Protein AF-A0A8H9M827-F1 (afdb_monomer_lite)

Radius of gyration: 22.58 Å; chains: 1; bounding box: 51×60×57 Å

Secondary structure (DSSP, 8-state):
----HHHHHHHHHHHHHHHHHHHHHHHSHHHHHHHHTTTPPPPTTHHHHHHHHHHHHHHHHHHSS------HHHHHSS--SS-HHHHHHHHHHHHHHHHHHHHHHHHHHHHHHHT----HHHHHHHHHHHHHHHHHHTT-----HHHHHHHHHHHHHHHHHHHTT-GGGGSPPPPPP--TTTT-STTHHHHHHHHHHHHTGGGHHHHHHHHHHHHHHHHH-TTS-HHHHHHHHHHHHHHHHHHHHHHHHH-HHHHHHH---HHHHHHHHHHHHHHHHHHHHHHHHHTTPPP-HHHHHHHHHHHHHHHHHHTPPP---S---EEEETTEEEEHHHHHHHHTTHHHHHHHHHHHHHS-HHHHHHHHHHHHHHHHHH-

Foldseek 3Di:
DDDDPLNVVLVVLLVVVVVVVLCCLVPVLPVVLCVQVNPHQFDPCLLVLLLVLLLVVLLCVLPVDLPLDDQVVVQPPDDPDPCRVVVSVVVSVVVSCVSLVVSVSSSVSLCSNNVHPDDPVSVVVSVVSSVVSVVVSPPPPDDDPVRVVVSNVLSVQLVVCVVLVVVLSVADFFADDPDPQCCHDDCVLLSVLVRLVVSVVVLVVVLLSLLSVLLSSCSRGVVDPSLVSLLVSLLVSLLSSLSVVLVCLVDPPNVVSSVDDQLVNLVSNLVSSLVVSVVSVVSSVVSPRDDDPSSSLSNSLSSLLSSQLSNQDDQDPPQQPFDQDSNDTDRPSSVVNSCGSVVLSVVLNVLPVPVDDVPSRVVNNVSSSCSSRVD

Structure (mmCIF, N/CA/C/O backbone):
data_AF-A0A8H9M827-F1
#
_entry.id   AF-A0A8H9M827-F1
#
loop_
_atom_site.group_PDB
_atom_site.id
_atom_site.type_symbol
_atom_site.label_atom_id
_atom_site.label_alt_id
_atom_site.label_comp_id
_atom_site.label_asym_id
_atom_site.label_entity_id
_atom_site.label_seq_id
_atom_site.pdbx_PDB_ins_code
_atom_site.Cartn_x
_atom_site.Cartn_y
_atom_site.Cartn_z
_atom_site.occupancy
_atom_site.B_iso_or_equiv
_atom_site.auth_seq_id
_atom_site.auth_comp_id
_atom_site.auth_asym_id
_atom_site.auth_atom_id
_atom_site.pdbx_PDB_model_num
ATOM 1 N N . MET A 1 1 ? -29.260 -21.906 -7.881 1.00 42.94 1 MET A N 1
ATOM 2 C CA . MET A 1 1 ? -29.444 -20.607 -8.573 1.00 42.94 1 MET A CA 1
ATOM 3 C C . MET A 1 1 ? -28.963 -20.746 -10.012 1.00 42.94 1 MET A C 1
ATOM 5 O O . MET A 1 1 ? -27.778 -20.987 -10.207 1.00 42.94 1 MET A O 1
ATOM 9 N N . LYS A 1 2 ? -29.856 -20.652 -11.008 1.00 50.25 2 LYS A N 1
ATOM 10 C CA . LYS A 1 2 ? -29.470 -20.540 -12.427 1.00 50.25 2 LYS A CA 1
ATOM 11 C C . LYS A 1 2 ? -28.897 -19.133 -12.636 1.00 50.25 2 LYS A C 1
ATOM 13 O O . LYS A 1 2 ? -29.628 -18.169 -12.441 1.00 50.25 2 LYS A O 1
ATOM 18 N N . ARG A 1 3 ? -27.605 -19.011 -12.961 1.00 58.22 3 ARG A N 1
ATOM 19 C CA . ARG A 1 3 ? -27.041 -17.738 -13.446 1.00 58.22 3 ARG A CA 1
ATOM 20 C C . ARG A 1 3 ? -27.727 -17.392 -14.764 1.00 58.22 3 ARG A C 1
ATOM 22 O O . ARG A 1 3 ? -27.923 -18.290 -15.585 1.00 58.22 3 ARG A O 1
ATOM 29 N N . SER A 1 4 ? -28.118 -16.135 -14.942 1.00 75.00 4 SER A N 1
ATOM 30 C CA . SER A 1 4 ? -28.684 -15.693 -16.215 1.00 75.00 4 SER A CA 1
ATOM 31 C C . SER A 1 4 ? -27.609 -15.787 -17.307 1.00 75.00 4 SER A C 1
ATOM 33 O O . SER A 1 4 ? -26.411 -15.708 -17.022 1.00 75.00 4 SER A O 1
ATOM 35 N N . SER A 1 5 ? -28.008 -15.982 -18.564 1.00 74.25 5 SER A N 1
ATOM 36 C CA . SER A 1 5 ? -27.073 -15.994 -19.700 1.00 74.25 5 SER A CA 1
ATOM 37 C C . SER A 1 5 ? -26.264 -14.691 -19.798 1.00 74.25 5 SER A C 1
ATOM 39 O O . SER A 1 5 ? -25.087 -14.731 -20.156 1.00 74.25 5 SER A O 1
ATOM 41 N N . GLY A 1 6 ? -26.858 -13.561 -19.396 1.00 75.50 6 GLY A N 1
ATOM 42 C CA . GLY A 1 6 ? -26.195 -12.257 -19.313 1.00 75.50 6 GLY A CA 1
ATOM 43 C C . GLY A 1 6 ? -25.061 -12.208 -18.285 1.00 75.50 6 GLY A C 1
ATOM 44 O O . GLY A 1 6 ? -23.990 -11.685 -18.588 1.00 75.50 6 GLY A O 1
ATOM 45 N N . ASP A 1 7 ? -25.236 -12.833 -17.114 1.00 73.75 7 ASP A N 1
ATOM 46 C CA . ASP A 1 7 ? -24.172 -12.906 -16.100 1.00 73.75 7 ASP A CA 1
ATOM 47 C C . ASP A 1 7 ? -22.961 -13.678 -16.626 1.00 73.75 7 ASP A C 1
ATOM 49 O O . ASP A 1 7 ? -21.816 -13.301 -16.384 1.00 73.75 7 ASP A O 1
ATOM 53 N N . LEU A 1 8 ? -23.201 -14.773 -17.352 1.00 74.00 8 LEU A N 1
ATOM 54 C CA . LEU A 1 8 ? -22.126 -15.604 -17.885 1.00 74.00 8 LEU A CA 1
ATOM 55 C C . LEU A 1 8 ? -21.320 -14.847 -18.947 1.00 74.00 8 LEU A C 1
ATOM 57 O O . LEU A 1 8 ? -20.093 -14.878 -18.898 1.00 74.00 8 LEU A O 1
ATOM 61 N N . ALA A 1 9 ? -21.989 -14.109 -19.836 1.00 73.38 9 ALA A N 1
ATOM 62 C CA . ALA A 1 9 ? -21.327 -13.262 -20.825 1.00 73.38 9 ALA A CA 1
ATOM 63 C C . ALA A 1 9 ? -20.471 -12.163 -20.170 1.00 73.38 9 ALA A C 1
ATOM 65 O O . ALA A 1 9 ? -19.316 -11.984 -20.553 1.00 73.38 9 ALA A O 1
ATOM 66 N N . ALA A 1 10 ? -20.986 -11.485 -19.138 1.00 70.00 10 ALA A N 1
ATOM 67 C CA . ALA A 1 10 ? -20.234 -10.466 -18.402 1.00 70.00 10 ALA A CA 1
ATOM 68 C C . ALA A 1 10 ? -19.000 -11.048 -17.689 1.00 70.00 10 ALA A C 1
ATOM 70 O O . ALA A 1 10 ? -17.918 -10.466 -17.749 1.00 70.00 10 ALA A O 1
ATOM 71 N N . TRP A 1 11 ? -19.125 -12.228 -17.069 1.00 71.88 11 TRP A N 1
ATOM 72 C CA . TRP A 1 11 ? -17.995 -12.927 -16.446 1.00 71.88 11 TRP A CA 1
ATOM 73 C C . TRP A 1 11 ? -16.934 -13.358 -17.459 1.00 71.88 11 TRP A C 1
ATOM 75 O O . TRP A 1 11 ? -15.743 -13.219 -17.184 1.00 71.88 11 TRP A O 1
ATOM 85 N N . VAL A 1 12 ? -17.351 -13.870 -18.619 1.00 76.81 12 VAL A N 1
ATOM 86 C CA . VAL A 1 12 ? -16.432 -14.262 -19.695 1.00 76.81 12 VAL A CA 1
ATOM 87 C C . VAL A 1 12 ? -15.707 -13.037 -20.243 1.00 76.81 12 VAL A C 1
ATOM 89 O O . VAL A 1 12 ? -14.487 -13.069 -20.368 1.00 76.81 12 VAL A O 1
ATOM 92 N N . LEU A 1 13 ? -16.424 -11.938 -20.492 1.00 75.56 13 LEU A N 1
ATOM 93 C CA . LEU A 1 13 ? -15.836 -10.695 -20.984 1.00 75.56 13 LEU A CA 1
ATOM 94 C C . LEU A 1 13 ? -14.872 -10.077 -19.962 1.00 75.56 13 LEU A C 1
ATOM 96 O O . LEU A 1 13 ? -13.743 -9.745 -20.307 1.00 75.56 13 LEU A O 1
ATOM 100 N N . GLY A 1 14 ? -15.279 -9.962 -18.695 1.00 71.75 14 GLY A N 1
ATOM 101 C CA . GLY A 1 14 ? -14.416 -9.462 -17.624 1.00 71.75 14 GLY A CA 1
ATOM 102 C C . GLY A 1 14 ? -13.173 -10.333 -17.432 1.00 71.75 14 GLY A C 1
ATOM 103 O O . GLY A 1 14 ? -12.066 -9.813 -17.304 1.00 71.75 14 GLY A O 1
ATOM 104 N N . GLY A 1 15 ? -13.335 -11.657 -17.493 1.00 73.62 15 GLY A N 1
ATOM 105 C CA . GLY A 1 15 ? -12.225 -12.606 -17.477 1.00 73.62 15 GLY A CA 1
ATOM 106 C C . GLY A 1 15 ? -11.283 -12.428 -18.668 1.00 73.62 15 GLY A C 1
ATOM 107 O O . GLY A 1 15 ? -10.070 -12.402 -18.476 1.00 73.62 15 GLY A O 1
ATOM 108 N N . ALA A 1 16 ? -11.825 -12.237 -19.872 1.00 78.00 16 ALA A N 1
ATOM 109 C CA . ALA A 1 16 ? -11.050 -11.995 -21.085 1.00 78.00 16 ALA A CA 1
ATOM 110 C C . ALA A 1 16 ? -10.299 -10.658 -21.040 1.00 78.00 16 ALA A C 1
ATOM 112 O O . ALA A 1 16 ? -9.145 -10.609 -21.447 1.00 78.00 16 ALA A O 1
ATOM 113 N N . LEU A 1 17 ? -10.898 -9.593 -20.497 1.00 74.88 17 LEU A N 1
ATOM 114 C CA . LEU A 1 17 ? -10.237 -8.295 -20.325 1.00 74.88 17 LEU A CA 1
ATOM 115 C C . LEU A 1 17 ? -9.088 -8.370 -19.318 1.00 74.88 17 LEU A C 1
ATOM 117 O O . LEU A 1 17 ? -8.002 -7.866 -19.590 1.00 74.88 17 LEU A O 1
ATOM 121 N N . VAL A 1 18 ? -9.302 -9.028 -18.174 1.00 73.19 18 VAL A N 1
ATOM 122 C CA . VAL A 1 18 ? -8.240 -9.247 -17.180 1.00 73.19 18 VAL A CA 1
ATOM 123 C C . VAL A 1 18 ? -7.132 -10.117 -17.768 1.00 73.19 18 VAL A C 1
ATOM 125 O O . VAL A 1 18 ? -5.963 -9.777 -17.625 1.00 73.19 18 VAL A O 1
ATOM 128 N N . ALA A 1 19 ? -7.476 -11.202 -18.465 1.00 77.56 19 ALA A N 1
ATOM 129 C CA . ALA A 1 19 ? -6.499 -12.061 -19.128 1.00 77.56 19 ALA A CA 1
ATOM 130 C C . ALA A 1 19 ? -5.729 -11.310 -20.223 1.00 77.56 19 ALA A C 1
ATOM 132 O O . ALA A 1 19 ? -4.510 -11.421 -20.288 1.00 77.56 19 ALA A O 1
ATOM 133 N N . GLY A 1 20 ? -6.419 -10.496 -21.025 1.00 78.56 20 GLY A N 1
ATOM 134 C CA . GLY A 1 20 ? -5.821 -9.630 -22.034 1.00 78.56 20 GLY A CA 1
ATOM 135 C C . GLY A 1 20 ? -4.841 -8.645 -21.408 1.00 78.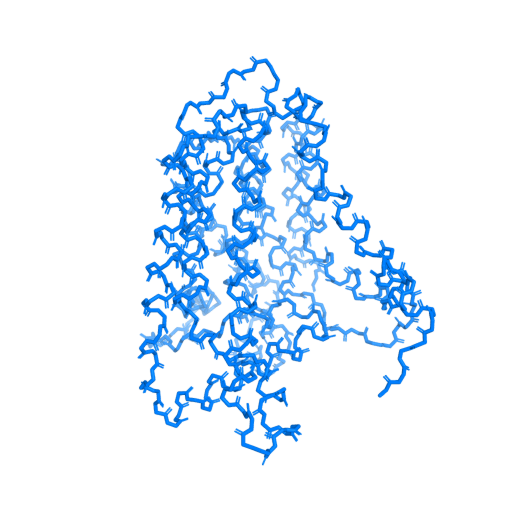56 20 GLY A C 1
ATOM 136 O O . GLY A 1 20 ? -3.680 -8.615 -21.801 1.00 78.56 20 GLY A O 1
ATOM 137 N N . PHE A 1 21 ? -5.252 -7.924 -20.364 1.00 80.31 21 PHE A N 1
ATOM 138 C CA . PHE A 1 21 ? -4.381 -6.993 -19.645 1.00 80.31 21 PHE A CA 1
ATOM 139 C C . PHE A 1 21 ? -3.158 -7.682 -19.015 1.00 80.31 21 PHE A C 1
ATOM 141 O O . PHE A 1 21 ? -2.037 -7.195 -19.141 1.00 80.31 21 PHE A O 1
ATOM 148 N N . LEU A 1 22 ? -3.348 -8.848 -18.390 1.00 80.38 22 LEU A N 1
ATOM 149 C CA . LEU A 1 22 ? -2.256 -9.661 -17.843 1.00 80.38 22 LEU A CA 1
ATOM 150 C C . LEU A 1 22 ? -1.400 -10.323 -18.940 1.00 80.38 22 LEU A C 1
ATOM 152 O O . LEU A 1 22 ? -0.307 -10.803 -18.676 1.00 80.38 22 LEU A O 1
ATOM 156 N N . SER A 1 23 ? -1.852 -10.367 -20.189 1.00 83.25 23 SER A N 1
ATOM 157 C CA . SER A 1 23 ? -1.026 -10.874 -21.288 1.00 83.25 23 SER A CA 1
ATOM 158 C C . SER A 1 23 ? -0.087 -9.810 -21.861 1.00 83.25 23 SER A C 1
ATOM 160 O O . SER A 1 23 ? 0.939 -10.177 -22.426 1.00 83.25 23 SER A O 1
ATOM 162 N N . ILE A 1 24 ? -0.367 -8.512 -21.655 1.00 84.00 24 ILE A N 1
ATOM 163 C CA . ILE A 1 24 ? 0.417 -7.405 -22.235 1.00 84.00 24 ILE A CA 1
ATOM 164 C C . ILE A 1 24 ? 1.921 -7.529 -21.924 1.00 84.00 24 ILE A C 1
ATOM 166 O O . ILE A 1 24 ? 2.704 -7.455 -22.872 1.00 84.00 24 ILE A O 1
ATOM 170 N N . PRO A 1 25 ? 2.364 -7.801 -20.674 1.00 81.00 25 PRO A N 1
ATOM 171 C CA . PRO A 1 25 ? 3.790 -7.961 -20.361 1.00 81.00 25 PRO A CA 1
ATOM 172 C C . PRO A 1 25 ? 4.475 -9.141 -21.054 1.00 81.00 25 PRO A C 1
ATOM 174 O O . PRO A 1 25 ? 5.699 -9.224 -21.033 1.00 81.00 25 PRO A O 1
ATOM 177 N N . LEU A 1 26 ? 3.700 -10.071 -21.615 1.00 83.50 26 LEU A N 1
ATOM 178 C CA . LEU A 1 26 ? 4.181 -11.289 -22.264 1.00 83.50 26 LEU A CA 1
ATOM 179 C C . LEU A 1 26 ? 4.090 -11.201 -23.788 1.00 83.50 26 LEU A C 1
ATOM 181 O O . LEU A 1 26 ? 4.945 -11.753 -24.473 1.00 83.50 26 LEU A O 1
ATOM 185 N N . SER A 1 27 ? 3.076 -10.513 -24.317 1.00 86.06 27 SER A N 1
ATOM 186 C CA . SER A 1 27 ? 2.852 -10.386 -25.758 1.00 86.06 27 SER A CA 1
ATOM 187 C C . SER A 1 27 ? 3.502 -9.142 -26.371 1.00 86.06 27 SER A C 1
ATOM 189 O O . SER A 1 27 ? 3.867 -9.181 -27.537 1.00 86.06 27 SER A O 1
ATOM 191 N N . HIS A 1 28 ? 3.658 -8.060 -25.598 1.00 86.38 28 HIS A N 1
ATOM 192 C CA . HIS A 1 28 ? 4.242 -6.776 -26.028 1.00 86.38 28 HIS A CA 1
ATOM 193 C C . HIS A 1 28 ? 5.519 -6.467 -25.231 1.00 86.38 28 HIS A C 1
ATOM 195 O O . HIS A 1 28 ? 5.719 -5.375 -24.692 1.00 86.38 28 HIS A O 1
ATOM 201 N N . THR A 1 29 ? 6.362 -7.490 -25.063 1.00 84.00 29 THR A N 1
ATOM 202 C CA . THR A 1 29 ? 7.587 -7.422 -24.253 1.00 84.00 29 THR A CA 1
ATOM 203 C C . THR A 1 29 ? 8.560 -6.379 -24.781 1.00 84.00 29 THR A C 1
ATOM 205 O O . THR A 1 29 ? 9.164 -5.667 -23.984 1.00 84.00 29 THR A O 1
ATOM 208 N N . ALA A 1 30 ? 8.707 -6.270 -26.103 1.00 84.44 30 ALA A N 1
ATOM 209 C CA . ALA A 1 30 ? 9.647 -5.355 -26.738 1.00 84.44 30 ALA A CA 1
ATOM 210 C C . ALA A 1 30 ? 9.251 -3.886 -26.527 1.00 84.44 30 ALA A C 1
ATOM 212 O O . ALA A 1 30 ? 10.096 -3.087 -26.125 1.00 84.44 30 ALA A O 1
ATOM 213 N N . GLU A 1 31 ? 7.975 -3.536 -26.727 1.00 86.19 31 GLU A N 1
ATOM 214 C CA . GLU A 1 31 ? 7.483 -2.169 -26.532 1.00 86.19 31 GLU A CA 1
ATOM 215 C C . GLU A 1 31 ? 7.562 -1.756 -25.061 1.00 86.19 31 GLU A C 1
ATOM 217 O O . GLU A 1 31 ? 8.081 -0.684 -24.742 1.00 86.19 31 GLU A O 1
ATOM 222 N N . LEU A 1 32 ? 7.104 -2.621 -24.148 1.00 82.75 32 LEU A N 1
ATOM 223 C CA . LEU A 1 32 ? 7.172 -2.353 -22.711 1.00 82.75 32 LEU A CA 1
ATOM 224 C C . LEU A 1 32 ? 8.614 -2.256 -22.218 1.00 82.75 32 LEU A C 1
ATOM 226 O O . LEU A 1 32 ? 8.927 -1.384 -21.411 1.00 82.75 32 LEU A O 1
ATOM 230 N N . ARG A 1 33 ? 9.513 -3.110 -22.715 1.00 82.00 33 ARG A N 1
ATOM 231 C CA . ARG A 1 33 ? 10.945 -3.014 -22.420 1.00 82.00 33 ARG A CA 1
ATOM 232 C C . ARG A 1 33 ? 11.513 -1.689 -22.914 1.00 82.00 33 ARG A C 1
ATOM 234 O O . ARG A 1 33 ? 12.183 -1.015 -22.145 1.00 82.00 33 ARG A O 1
ATOM 241 N N . ALA A 1 34 ? 11.219 -1.280 -24.146 1.00 85.19 34 ALA A N 1
ATOM 242 C CA . ALA A 1 34 ? 11.695 -0.003 -24.670 1.00 85.19 34 ALA A CA 1
ATOM 243 C C . ALA A 1 34 ? 11.205 1.187 -23.823 1.00 85.19 34 ALA A C 1
ATOM 245 O O . ALA A 1 34 ? 11.975 2.108 -23.568 1.00 85.19 34 ALA A O 1
ATOM 246 N N . GLN A 1 35 ? 9.962 1.147 -23.333 1.00 82.50 35 GLN A N 1
ATOM 247 C CA . GLN A 1 35 ? 9.396 2.203 -22.485 1.00 82.50 35 GLN A CA 1
ATOM 248 C C . GLN A 1 35 ? 9.950 2.207 -21.051 1.00 82.50 35 GLN A C 1
ATOM 250 O O . GLN A 1 35 ? 10.181 3.274 -20.491 1.00 82.50 35 GLN A O 1
ATOM 255 N N . LEU A 1 36 ? 10.137 1.032 -20.442 1.00 80.06 36 LEU A N 1
ATOM 256 C CA . LEU A 1 36 ? 10.484 0.899 -19.020 1.00 80.06 36 LEU A CA 1
ATOM 257 C C . LEU A 1 36 ? 11.992 0.787 -18.757 1.00 80.06 36 LEU A C 1
ATOM 259 O O . LEU A 1 36 ? 12.483 1.251 -17.729 1.00 80.06 36 LEU A O 1
ATOM 263 N N . LEU A 1 37 ? 12.712 0.123 -19.659 1.00 78.12 37 LEU A N 1
ATOM 264 C CA . LEU A 1 37 ? 14.141 -0.185 -19.552 1.00 78.12 37 LEU A CA 1
ATOM 265 C C . LEU A 1 37 ? 14.978 0.638 -20.540 1.00 78.12 37 LEU A C 1
ATOM 267 O O . LEU A 1 37 ? 16.175 0.823 -20.324 1.00 78.12 37 LEU A O 1
ATOM 271 N N . GLY A 1 38 ? 14.379 1.129 -21.629 1.00 82.12 38 GLY A N 1
ATOM 272 C CA . GLY A 1 38 ? 15.121 1.770 -22.712 1.00 82.12 38 GLY A CA 1
ATOM 273 C C . GLY A 1 38 ? 16.136 0.811 -23.341 1.00 82.12 38 GLY A C 1
ATOM 274 O O . GLY A 1 38 ? 15.853 -0.368 -23.562 1.00 82.12 38 GLY A O 1
ATOM 275 N N . THR A 1 39 ? 17.341 1.312 -23.615 1.00 79.44 39 THR A N 1
ATOM 276 C CA . THR A 1 39 ? 18.473 0.521 -24.129 1.00 79.44 39 THR A CA 1
ATOM 277 C C . THR A 1 39 ? 19.315 -0.121 -23.023 1.00 79.44 39 THR A C 1
ATOM 279 O O . THR A 1 39 ? 20.317 -0.774 -23.319 1.00 79.44 39 THR A O 1
ATOM 282 N N . HIS A 1 40 ? 18.939 0.042 -21.750 1.00 76.94 40 HIS A N 1
ATOM 283 C CA . HIS A 1 40 ? 19.747 -0.458 -20.647 1.00 76.94 40 HIS A CA 1
ATOM 284 C C . HIS A 1 40 ? 19.697 -1.992 -20.561 1.00 76.94 40 HIS A C 1
ATOM 286 O O . HIS A 1 40 ? 18.614 -2.590 -20.602 1.00 76.94 40 HIS A O 1
ATOM 292 N N . PRO A 1 41 ? 20.856 -2.663 -20.427 1.00 77.19 41 PRO A N 1
ATOM 293 C CA . PRO A 1 41 ? 20.882 -4.091 -20.170 1.00 77.19 41 PRO A CA 1
ATOM 294 C C . PRO A 1 41 ? 20.308 -4.367 -18.778 1.00 77.19 41 PRO A C 1
ATOM 296 O O . PRO A 1 41 ? 20.672 -3.717 -17.798 1.00 77.19 41 PRO A O 1
ATOM 299 N N . ALA A 1 42 ? 19.406 -5.343 -18.694 1.00 73.75 42 ALA A N 1
ATOM 300 C CA . ALA A 1 42 ? 18.847 -5.767 -17.421 1.00 73.75 42 ALA A CA 1
ATOM 301 C C . ALA A 1 42 ? 19.949 -6.362 -16.524 1.00 73.75 42 ALA A C 1
ATOM 303 O O . ALA A 1 42 ? 20.798 -7.114 -17.016 1.00 73.75 42 ALA A O 1
ATOM 304 N N . PRO A 1 43 ? 19.937 -6.080 -15.211 1.00 77.75 43 PRO A N 1
ATOM 305 C CA . PRO A 1 43 ? 20.879 -6.694 -14.290 1.00 77.75 43 PRO A CA 1
ATOM 306 C C . PRO A 1 43 ? 20.657 -8.209 -14.230 1.00 77.75 43 PRO A C 1
ATOM 308 O O . PRO A 1 43 ? 19.531 -8.679 -14.059 1.00 77.75 43 PRO A O 1
ATOM 311 N N . SER A 1 44 ? 21.742 -8.984 -14.300 1.00 76.06 44 SER A N 1
ATOM 312 C CA . SER A 1 44 ? 21.702 -10.457 -14.275 1.00 76.06 44 SER A CA 1
ATOM 313 C C . SER A 1 44 ? 21.110 -11.038 -12.985 1.00 76.06 44 SER A C 1
ATOM 315 O O . SER A 1 44 ? 20.589 -12.148 -12.988 1.00 76.06 44 SER A O 1
ATOM 317 N N . TRP A 1 45 ? 21.146 -10.283 -11.883 1.00 77.31 45 TRP A N 1
ATOM 318 C CA . TRP A 1 45 ? 20.572 -10.667 -10.591 1.00 77.31 45 TRP A CA 1
ATOM 319 C C . TRP A 1 45 ? 19.076 -10.332 -10.454 1.00 77.31 45 TRP A C 1
ATOM 321 O O . TRP A 1 45 ? 18.434 -10.776 -9.499 1.00 77.31 45 TRP A O 1
ATOM 331 N N . GLY A 1 46 ? 18.506 -9.558 -11.386 1.00 74.06 46 GLY A N 1
ATOM 332 C CA . GLY A 1 46 ? 17.151 -9.018 -11.270 1.00 74.06 46 GLY A CA 1
ATOM 333 C C . GLY A 1 46 ? 16.072 -10.094 -11.128 1.00 74.06 46 GLY A C 1
ATOM 334 O O . GLY A 1 46 ? 15.172 -9.957 -10.301 1.00 74.06 46 GLY A O 1
ATOM 335 N N . GLY A 1 47 ? 16.197 -11.202 -11.865 1.00 71.06 47 GLY A N 1
ATOM 336 C CA . GLY A 1 47 ? 15.233 -12.309 -11.852 1.00 71.06 47 GLY A CA 1
ATOM 337 C C . GLY A 1 47 ? 15.170 -12.997 -10.498 1.00 71.06 47 GLY A C 1
ATOM 338 O O . GLY A 1 47 ? 14.093 -13.135 -9.915 1.00 71.06 47 GLY A O 1
ATOM 339 N N . LEU A 1 48 ? 16.338 -13.307 -9.934 1.00 74.19 48 LEU A N 1
ATOM 340 C CA . LEU A 1 48 ? 16.464 -13.890 -8.600 1.00 74.19 48 LEU A CA 1
ATOM 341 C C . LEU A 1 48 ? 15.918 -12.969 -7.508 1.00 74.19 48 LEU A C 1
ATOM 343 O O . LEU A 1 48 ? 15.290 -13.451 -6.567 1.00 74.19 48 LEU A O 1
ATOM 347 N N . ALA A 1 49 ? 16.111 -11.655 -7.626 1.00 76.94 49 ALA A N 1
ATOM 348 C CA . ALA A 1 49 ? 15.588 -10.711 -6.645 1.00 76.94 49 ALA A CA 1
ATOM 349 C C . ALA A 1 49 ? 14.056 -10.585 -6.711 1.00 76.94 49 ALA A C 1
ATOM 351 O O . ALA A 1 49 ? 13.401 -10.591 -5.666 1.00 76.94 49 ALA A O 1
ATOM 352 N N . VAL A 1 50 ? 13.466 -10.552 -7.913 1.00 76.19 50 VAL A N 1
ATOM 353 C CA . VAL A 1 50 ? 11.999 -10.548 -8.097 1.00 76.19 50 VAL A CA 1
ATOM 354 C C . VAL A 1 50 ? 11.393 -11.847 -7.594 1.00 76.19 50 VAL A C 1
ATOM 356 O O . VAL A 1 50 ? 10.402 -11.822 -6.863 1.00 76.19 50 VAL A O 1
ATOM 359 N N . LEU A 1 51 ? 12.015 -12.977 -7.928 1.00 74.88 51 LEU A N 1
ATOM 360 C CA . LEU A 1 51 ? 11.621 -14.288 -7.436 1.00 74.88 51 LEU A CA 1
ATOM 361 C C . LEU A 1 51 ? 11.704 -14.357 -5.912 1.00 74.88 51 LEU A C 1
ATOM 363 O O . LEU A 1 51 ? 10.721 -14.714 -5.265 1.00 74.88 51 LEU A O 1
ATOM 367 N N . GLY A 1 52 ? 12.838 -13.971 -5.330 1.00 76.81 52 GLY A N 1
ATOM 368 C CA . GLY A 1 52 ? 13.058 -13.978 -3.888 1.00 76.81 52 GLY A CA 1
ATOM 369 C C . GLY A 1 52 ? 12.040 -13.113 -3.151 1.00 76.81 52 GLY A C 1
ATOM 370 O O . GLY A 1 52 ? 11.408 -13.571 -2.200 1.00 76.81 52 GLY A O 1
ATOM 371 N N . LEU A 1 53 ? 11.803 -11.890 -3.624 1.00 78.81 53 LEU A N 1
ATOM 372 C CA . LEU A 1 53 ? 10.823 -10.986 -3.032 1.00 78.81 53 LEU A CA 1
ATOM 373 C C . LEU A 1 53 ? 9.382 -11.487 -3.207 1.00 78.81 53 LEU A C 1
ATOM 375 O O . LEU A 1 53 ? 8.607 -11.471 -2.248 1.00 78.81 53 LEU A O 1
ATOM 379 N N . GLY A 1 54 ? 9.018 -11.956 -4.402 1.00 75.44 54 GLY A N 1
ATOM 380 C CA . GLY A 1 54 ? 7.700 -12.521 -4.691 1.00 75.44 54 GLY A CA 1
ATOM 381 C C . GLY A 1 54 ? 7.406 -13.739 -3.817 1.00 75.44 54 GLY A C 1
ATOM 382 O O . GLY A 1 54 ? 6.331 -13.836 -3.219 1.00 75.44 54 GLY A O 1
ATOM 383 N N . LEU A 1 55 ? 8.393 -14.621 -3.652 1.00 74.44 55 LEU A N 1
ATOM 384 C CA . LEU A 1 55 ? 8.328 -15.764 -2.749 1.00 74.44 55 LEU A CA 1
ATOM 385 C C . LEU A 1 55 ? 8.246 -15.338 -1.287 1.00 74.44 55 LEU A C 1
ATOM 387 O O . LEU A 1 55 ? 7.436 -15.899 -0.556 1.00 74.44 55 LEU A O 1
ATOM 391 N N . LEU A 1 56 ? 9.013 -14.342 -0.842 1.00 77.69 56 LEU A N 1
ATOM 392 C CA . LEU A 1 56 ? 8.931 -13.816 0.524 1.00 77.69 56 LEU A CA 1
ATOM 393 C C . LEU A 1 56 ? 7.552 -13.216 0.814 1.00 77.69 56 LEU A C 1
ATOM 395 O O . LEU A 1 56 ? 6.980 -13.477 1.874 1.00 77.69 56 LEU A O 1
ATOM 399 N N . LEU A 1 57 ? 6.982 -12.460 -0.126 1.00 74.25 57 LEU A N 1
ATOM 400 C CA . LEU A 1 57 ? 5.636 -11.895 -0.017 1.00 74.25 57 LEU A CA 1
ATOM 401 C C . LEU A 1 57 ? 4.570 -12.995 0.005 1.00 74.25 57 LEU A C 1
ATOM 403 O O . LEU A 1 57 ? 3.705 -12.986 0.887 1.00 74.25 57 LEU A O 1
ATOM 407 N N . ALA A 1 58 ? 4.653 -13.971 -0.903 1.00 71.31 58 ALA A N 1
ATOM 408 C CA . ALA A 1 58 ? 3.754 -15.121 -0.941 1.00 71.31 58 ALA A CA 1
ATOM 409 C C . ALA A 1 58 ? 3.841 -15.928 0.363 1.00 71.31 58 ALA A C 1
ATOM 411 O O . ALA A 1 58 ? 2.825 -16.149 1.026 1.00 71.31 58 ALA A O 1
ATOM 412 N N . THR A 1 59 ? 5.054 -16.258 0.799 1.00 67.88 59 THR A N 1
ATOM 413 C CA . THR A 1 59 ? 5.349 -16.993 2.035 1.00 67.88 59 THR A CA 1
ATOM 414 C C . THR A 1 59 ? 4.829 -16.249 3.255 1.00 67.88 59 THR A C 1
ATOM 416 O O . THR A 1 59 ? 4.067 -16.801 4.045 1.00 67.88 59 THR A O 1
ATOM 419 N N . ARG A 1 60 ? 5.125 -14.952 3.385 1.00 72.25 60 ARG A N 1
ATOM 420 C CA . ARG A 1 60 ? 4.600 -14.116 4.471 1.00 72.25 60 ARG A CA 1
ATOM 421 C C . ARG A 1 60 ? 3.075 -14.045 4.445 1.00 72.25 60 ARG A C 1
ATOM 423 O O . ARG A 1 60 ? 2.454 -14.075 5.508 1.00 72.25 60 ARG A O 1
ATOM 430 N N . SER A 1 61 ? 2.461 -13.967 3.264 1.00 68.50 61 SER A N 1
ATOM 431 C CA . SER A 1 61 ? 1.000 -13.948 3.126 1.00 68.50 61 SER A CA 1
ATOM 432 C C . SER A 1 61 ? 0.346 -15.250 3.607 1.00 68.50 61 SER A C 1
ATOM 434 O O . SER A 1 61 ? -0.773 -15.214 4.125 1.00 68.50 61 SER A O 1
ATOM 436 N N . VAL A 1 62 ? 1.049 -16.379 3.467 1.00 63.31 62 VAL A N 1
ATOM 437 C CA . VAL A 1 62 ? 0.606 -17.711 3.895 1.00 63.31 62 VAL A CA 1
ATOM 438 C C . VAL A 1 62 ? 0.898 -17.947 5.381 1.00 63.31 62 VAL A C 1
ATOM 440 O O . VAL A 1 62 ? 0.016 -18.410 6.097 1.00 63.31 62 VAL A O 1
ATOM 443 N N . LEU A 1 63 ? 2.089 -17.584 5.868 1.00 59.75 63 LEU A N 1
ATOM 444 C CA . LEU A 1 63 ? 2.554 -17.893 7.227 1.00 59.75 63 LEU A CA 1
ATOM 445 C C . LEU A 1 63 ? 2.098 -16.880 8.289 1.00 59.75 63 LEU A C 1
ATOM 447 O O . LEU A 1 63 ? 1.706 -17.265 9.388 1.00 59.75 63 LEU A O 1
ATOM 451 N N . HIS A 1 64 ? 2.099 -15.573 7.996 1.00 55.69 64 HIS A N 1
ATOM 452 C CA . HIS A 1 64 ? 1.800 -14.529 9.000 1.00 55.69 64 HIS A CA 1
ATOM 453 C C . HIS A 1 64 ? 0.292 -14.403 9.302 1.00 55.69 64 HIS A C 1
ATOM 455 O O . HIS A 1 64 ? -0.180 -13.621 10.135 1.00 55.69 64 HIS A O 1
ATOM 461 N N . LYS A 1 65 ? -0.512 -15.176 8.593 1.00 53.19 65 LYS A N 1
ATOM 462 C CA . LYS A 1 65 ? -1.954 -15.115 8.610 1.00 53.19 65 LYS A CA 1
ATOM 463 C C . LYS A 1 65 ? -2.393 -16.566 8.604 1.00 53.19 65 LYS A C 1
ATOM 465 O O . LYS A 1 65 ? -2.357 -17.182 7.554 1.00 53.19 65 LYS A O 1
ATOM 470 N N . GLY A 1 66 ? -2.827 -17.086 9.757 1.00 45.28 66 GLY A N 1
ATOM 471 C CA . GLY A 1 66 ? -3.535 -18.369 9.895 1.00 45.28 66 GLY A CA 1
ATOM 472 C C . GLY A 1 66 ? -4.864 -18.383 9.119 1.00 45.28 66 GLY A C 1
ATOM 473 O O . GLY A 1 66 ? -5.939 -18.553 9.687 1.00 45.28 66 GLY A O 1
ATOM 474 N N . PHE A 1 67 ? -4.777 -18.135 7.816 1.00 45.41 67 PHE A N 1
ATOM 475 C CA . PHE A 1 67 ? -5.812 -17.970 6.808 1.00 45.41 67 PHE A CA 1
ATOM 476 C C . PHE A 1 67 ? -5.897 -19.253 5.984 1.00 45.41 67 PHE A C 1
ATOM 478 O O . PHE A 1 67 ? -5.956 -19.226 4.757 1.00 45.41 67 PHE A O 1
ATOM 485 N N . ALA A 1 68 ? -5.937 -20.379 6.690 1.00 44.59 68 ALA A N 1
ATOM 486 C CA . ALA A 1 68 ? -6.413 -21.639 6.147 1.00 44.59 68 ALA A CA 1
ATOM 487 C C . ALA A 1 68 ? -7.910 -21.844 6.419 1.00 44.59 68 ALA A C 1
ATOM 489 O O . ALA A 1 68 ? -8.368 -22.959 6.626 1.00 44.59 68 ALA A O 1
ATOM 490 N N . TRP A 1 69 ? -8.680 -20.758 6.466 1.00 43.81 69 TRP A N 1
ATOM 491 C CA . TRP A 1 69 ? -10.131 -20.844 6.454 1.00 43.81 69 TRP A CA 1
ATOM 492 C C . TRP A 1 69 ? -10.595 -19.932 5.331 1.00 43.81 69 TRP A C 1
ATOM 494 O O . TRP A 1 69 ? -10.480 -18.707 5.429 1.00 43.81 69 TRP A O 1
ATOM 504 N N . ALA A 1 70 ? -11.099 -20.555 4.262 1.00 49.88 70 ALA A N 1
ATOM 505 C CA . ALA A 1 70 ? -12.093 -19.931 3.404 1.00 49.88 70 ALA A CA 1
ATOM 506 C C . ALA A 1 70 ? -13.170 -19.275 4.288 1.00 49.88 70 ALA A C 1
ATOM 508 O O . ALA A 1 70 ? -13.298 -19.601 5.469 1.00 49.88 70 ALA A O 1
ATOM 509 N N . ASP A 1 71 ? -13.896 -18.308 3.743 1.00 44.81 71 ASP A N 1
ATOM 510 C CA . ASP A 1 71 ? -14.999 -17.635 4.425 1.00 44.81 71 ASP A CA 1
ATOM 511 C C . ASP A 1 71 ? -15.771 -18.590 5.373 1.00 44.81 71 ASP A C 1
ATOM 513 O O . ASP A 1 71 ? -16.327 -19.581 4.908 1.00 44.81 71 ASP A O 1
ATOM 517 N N . PRO A 1 72 ? -15.776 -18.366 6.703 1.00 45.62 72 PRO A N 1
ATOM 518 C CA . PRO A 1 72 ? -16.416 -19.278 7.644 1.00 45.62 72 PRO A CA 1
ATOM 519 C C . PRO A 1 72 ? -17.874 -19.551 7.295 1.00 45.62 72 PRO A C 1
ATOM 521 O O . PRO A 1 72 ? -18.317 -20.673 7.479 1.00 45.62 72 PRO A O 1
ATOM 524 N N . ALA A 1 73 ? -18.592 -18.579 6.719 1.00 43.97 73 ALA A N 1
ATOM 525 C CA . ALA A 1 73 ? -19.977 -18.792 6.316 1.00 43.97 73 ALA A CA 1
ATOM 526 C C . ALA A 1 73 ? -20.105 -19.814 5.174 1.00 43.97 73 ALA A C 1
ATOM 528 O O . ALA A 1 73 ? -21.052 -20.592 5.151 1.00 43.97 73 ALA A O 1
ATOM 529 N N . GLN A 1 74 ? -19.113 -19.870 4.282 1.00 47.25 74 GLN A N 1
ATOM 530 C CA . GLN A 1 74 ? -18.965 -20.933 3.290 1.00 47.25 74 GLN A CA 1
ATOM 531 C C . GLN A 1 74 ? -18.579 -22.291 3.918 1.00 47.25 74 GLN A C 1
ATOM 533 O O . GLN A 1 74 ? -18.680 -23.305 3.236 1.00 47.25 74 GLN A O 1
ATOM 538 N N . LEU A 1 75 ? -18.120 -22.336 5.176 1.00 47.31 75 LEU A N 1
ATOM 539 C CA . LEU A 1 75 ? -17.608 -23.534 5.867 1.00 47.31 75 LEU A CA 1
ATOM 540 C C . LEU A 1 75 ? -18.472 -24.036 7.036 1.00 47.31 75 LEU A C 1
ATOM 542 O O . LEU A 1 75 ? -18.148 -25.081 7.615 1.00 47.31 75 LEU A O 1
ATOM 546 N N . THR A 1 76 ? -19.501 -23.290 7.448 1.00 50.94 76 THR A N 1
ATOM 547 C CA . THR A 1 76 ? -20.302 -23.607 8.644 1.00 50.94 76 THR A CA 1
ATOM 548 C C . THR A 1 76 ? -21.783 -23.839 8.387 1.00 50.94 76 THR A C 1
ATOM 550 O O . THR A 1 76 ? -22.400 -24.459 9.243 1.00 50.94 76 THR A O 1
ATOM 553 N N . TRP A 1 77 ? -22.357 -23.383 7.266 1.00 53.56 77 TRP A N 1
ATOM 554 C CA . TRP A 1 77 ? -23.823 -23.378 7.118 1.00 53.56 77 TRP A CA 1
ATOM 555 C C . TRP A 1 77 ? -24.385 -24.162 5.928 1.00 53.56 77 TRP A C 1
ATOM 557 O O . TRP A 1 77 ? -25.548 -24.535 5.986 1.00 53.56 77 TRP A O 1
ATOM 567 N N . ALA A 1 78 ? -23.603 -24.435 4.877 1.00 50.97 78 ALA A N 1
ATOM 568 C CA . ALA A 1 78 ? -24.134 -25.097 3.677 1.00 50.97 78 ALA A CA 1
ATOM 569 C C . ALA A 1 78 ? -24.035 -26.637 3.706 1.00 50.97 78 ALA A C 1
ATOM 571 O O . ALA A 1 78 ? -24.913 -27.302 3.170 1.00 50.97 78 ALA A O 1
ATOM 572 N N . ASP A 1 79 ? -23.016 -27.206 4.368 1.00 55.31 79 ASP A N 1
ATOM 573 C CA . ASP A 1 79 ? -22.566 -28.578 4.070 1.00 55.31 79 ASP A CA 1
ATOM 574 C C . ASP A 1 79 ? -22.343 -29.412 5.359 1.00 55.31 79 ASP A C 1
ATOM 576 O O . ASP A 1 79 ? -21.212 -29.653 5.793 1.00 55.31 79 ASP A O 1
ATOM 580 N N . PHE A 1 80 ? -23.435 -29.819 6.018 1.00 59.53 80 PHE A N 1
ATOM 581 C CA . PHE A 1 80 ? -23.438 -30.674 7.227 1.00 59.53 80 PHE A CA 1
ATOM 582 C C . PHE A 1 80 ? -23.439 -32.191 6.911 1.00 59.53 80 PHE A C 1
ATOM 584 O O . PHE A 1 80 ? -23.851 -32.997 7.737 1.00 59.53 80 PHE A O 1
ATOM 591 N N . ASP A 1 81 ? -22.969 -32.600 5.731 1.00 61.81 81 ASP A N 1
ATOM 592 C CA . ASP A 1 81 ? -23.145 -33.956 5.177 1.00 61.81 81 ASP A CA 1
ATOM 593 C C . ASP A 1 81 ? -21.894 -34.862 5.248 1.00 61.81 81 ASP A C 1
ATOM 595 O O . ASP A 1 81 ? -21.819 -35.894 4.588 1.00 61.81 81 ASP A O 1
ATOM 599 N N . GLY A 1 82 ? -20.875 -34.492 6.031 1.00 60.72 82 GLY A N 1
ATOM 600 C CA . GLY A 1 82 ? -19.645 -35.289 6.180 1.00 60.72 82 GLY A CA 1
ATOM 601 C C . GLY A 1 82 ? -18.607 -35.122 5.056 1.00 60.72 82 GLY A C 1
ATOM 602 O O . GLY A 1 82 ? -17.444 -35.471 5.257 1.00 60.72 82 GLY A O 1
ATOM 603 N N . SER A 1 83 ? -18.944 -34.477 3.929 1.00 68.00 83 SER A N 1
ATOM 604 C CA . SER A 1 83 ? -18.000 -34.144 2.835 1.00 68.00 83 SER A CA 1
ATOM 605 C C . SER A 1 83 ? -17.042 -32.976 3.164 1.00 68.00 83 SER A C 1
ATOM 607 O O . SER A 1 83 ? -16.083 -32.669 2.439 1.00 68.00 83 SER A O 1
ATOM 609 N N . ARG A 1 84 ? -17.280 -32.338 4.316 1.00 63.03 84 ARG A N 1
ATOM 610 C CA . ARG A 1 84 ? -16.652 -31.108 4.811 1.00 63.03 84 ARG A CA 1
ATOM 611 C C . ARG A 1 84 ? -15.116 -31.079 4.735 1.00 63.03 84 ARG A C 1
ATOM 613 O O . ARG A 1 84 ? -14.592 -30.066 4.262 1.00 63.03 84 ARG A O 1
ATOM 620 N N . PRO A 1 85 ? -14.358 -32.118 5.146 1.00 65.75 85 PRO A N 1
ATOM 621 C CA . PRO A 1 85 ? -12.893 -32.062 5.123 1.00 65.75 85 PRO A CA 1
ATOM 622 C C . PRO A 1 85 ? -12.319 -31.953 3.704 1.00 65.75 85 PRO A C 1
ATOM 624 O O . PRO A 1 85 ? -11.364 -31.209 3.476 1.00 65.75 85 PRO A O 1
ATOM 627 N N . ALA A 1 86 ? -12.921 -32.649 2.735 1.00 68.19 86 ALA A N 1
ATOM 628 C CA . ALA A 1 86 ? -12.458 -32.659 1.349 1.00 68.19 86 ALA A CA 1
ATOM 629 C C . ALA A 1 86 ? -12.716 -31.310 0.658 1.00 68.19 86 ALA A C 1
ATOM 631 O O . ALA A 1 86 ? -11.824 -30.753 0.011 1.00 68.19 86 ALA A O 1
ATOM 632 N N . LEU A 1 87 ? -13.906 -30.737 0.856 1.00 65.56 87 LEU A N 1
ATOM 633 C CA . LEU A 1 87 ? -14.284 -29.431 0.310 1.00 65.56 87 LEU A CA 1
ATOM 634 C C . LEU A 1 87 ? -13.441 -28.289 0.908 1.00 65.56 87 LEU A C 1
ATOM 636 O O . LEU A 1 87 ? -12.950 -27.422 0.177 1.00 65.56 87 LEU A O 1
ATOM 640 N N . LEU A 1 88 ? -13.209 -28.326 2.227 1.00 64.38 88 LEU A N 1
ATOM 641 C CA . LEU A 1 88 ? -12.296 -27.425 2.940 1.00 64.38 88 LEU A CA 1
ATOM 642 C C . LEU A 1 88 ? -10.886 -27.472 2.355 1.00 64.38 88 LEU A C 1
ATOM 644 O O . LEU A 1 88 ? -10.321 -26.433 2.003 1.00 64.38 88 LEU A O 1
ATOM 648 N N . ARG A 1 89 ? -10.336 -28.685 2.218 1.00 70.88 89 ARG A N 1
ATOM 649 C CA . ARG A 1 89 ? -9.003 -28.912 1.658 1.00 70.88 89 ARG A CA 1
ATOM 650 C C . ARG A 1 89 ? -8.909 -28.377 0.232 1.00 70.88 89 ARG A C 1
ATOM 652 O O . ARG A 1 89 ? -7.949 -27.683 -0.083 1.00 70.88 89 ARG A O 1
ATOM 659 N N . ARG A 1 90 ? -9.916 -28.617 -0.614 1.00 74.06 90 ARG A N 1
ATOM 660 C CA . ARG A 1 90 ? -9.944 -28.107 -1.994 1.00 74.06 90 ARG A CA 1
ATOM 661 C C . ARG A 1 90 ? -9.913 -26.579 -2.048 1.00 74.06 90 ARG A C 1
ATOM 663 O O . ARG A 1 90 ? -9.103 -26.019 -2.778 1.00 74.06 90 ARG A O 1
ATOM 670 N N . ARG A 1 91 ? -10.761 -25.889 -1.277 1.00 70.62 91 ARG A N 1
ATOM 671 C CA . ARG A 1 91 ? -10.794 -24.411 -1.254 1.00 70.62 91 ARG A CA 1
ATOM 672 C C . ARG A 1 91 ? -9.485 -23.816 -0.744 1.00 70.62 91 ARG A C 1
ATOM 674 O O . ARG A 1 91 ? -9.021 -22.809 -1.273 1.00 70.62 91 ARG A O 1
ATOM 681 N N . LEU A 1 92 ? -8.888 -24.458 0.258 1.00 69.69 92 LEU A N 1
ATOM 682 C CA . LEU A 1 92 ? -7.585 -24.077 0.784 1.00 69.69 92 LEU A CA 1
ATOM 683 C C . LEU A 1 92 ? -6.492 -24.188 -0.283 1.00 69.69 92 LEU A C 1
ATOM 685 O O . LEU A 1 92 ? -5.766 -23.224 -0.517 1.00 69.69 92 LEU A O 1
ATOM 689 N N . LEU A 1 93 ? -6.432 -25.333 -0.966 1.00 73.50 93 LEU A N 1
ATOM 690 C CA . LEU A 1 93 ? -5.483 -25.575 -2.048 1.00 73.50 93 LEU A CA 1
ATOM 691 C C . LEU A 1 93 ? -5.661 -24.572 -3.190 1.00 73.50 93 LEU A C 1
ATOM 693 O O . LEU A 1 93 ? -4.671 -24.023 -3.652 1.00 73.50 93 LEU A O 1
ATOM 697 N N . LEU A 1 94 ? -6.897 -24.264 -3.595 1.00 76.06 94 LEU A N 1
ATOM 698 C CA . LEU A 1 94 ? -7.164 -23.263 -4.635 1.00 76.06 94 LEU A CA 1
ATOM 699 C C . LEU A 1 94 ? -6.705 -21.857 -4.228 1.00 76.06 94 LEU A C 1
ATOM 701 O O . LEU A 1 94 ? -6.120 -21.144 -5.038 1.00 76.06 94 LEU A O 1
ATOM 705 N N . ALA A 1 95 ? -6.925 -21.454 -2.974 1.00 70.50 95 ALA A N 1
ATOM 706 C CA . ALA A 1 95 ? -6.473 -20.153 -2.485 1.00 70.50 95 ALA A CA 1
ATOM 707 C C . ALA A 1 95 ? -4.940 -20.059 -2.431 1.00 70.50 95 ALA A C 1
ATOM 709 O O . ALA A 1 95 ? -4.368 -19.016 -2.750 1.00 70.50 95 ALA A O 1
ATOM 710 N N . TRP A 1 96 ? -4.269 -21.138 -2.028 1.00 75.12 96 TRP A N 1
ATOM 711 C CA . TRP A 1 96 ? -2.812 -21.214 -2.046 1.00 75.12 96 TRP A CA 1
ATOM 712 C C . TRP A 1 96 ? -2.263 -21.207 -3.471 1.00 75.12 96 TRP A C 1
ATOM 714 O O . TRP A 1 96 ? -1.375 -20.412 -3.769 1.00 75.12 96 TRP A O 1
ATOM 724 N N . LEU A 1 97 ? -2.849 -22.009 -4.358 1.00 78.56 97 LEU A N 1
ATOM 725 C CA . LEU A 1 97 ? -2.491 -22.071 -5.770 1.00 78.56 97 LEU A CA 1
ATOM 726 C C . LEU A 1 97 ? -2.681 -20.717 -6.457 1.00 78.56 97 LEU A C 1
ATOM 728 O O . LEU A 1 97 ? -1.812 -20.307 -7.211 1.00 78.56 97 LEU A O 1
ATOM 732 N N . GLY A 1 98 ? -3.736 -19.966 -6.129 1.00 78.12 98 GLY A N 1
ATOM 733 C CA . GLY A 1 98 ? -3.923 -18.604 -6.633 1.00 78.12 98 GLY A CA 1
ATOM 734 C C . GLY A 1 98 ? -2.821 -17.631 -6.191 1.00 78.12 98 GLY A C 1
ATOM 735 O O . GLY A 1 98 ? -2.358 -16.826 -6.992 1.00 78.12 98 GLY A O 1
ATOM 736 N N . ARG A 1 99 ? -2.348 -17.715 -4.938 1.00 73.94 99 ARG A N 1
ATOM 737 C CA . ARG A 1 99 ? -1.267 -16.843 -4.428 1.00 73.94 99 ARG A CA 1
ATOM 738 C C . ARG A 1 99 ? 0.084 -17.173 -5.048 1.00 73.94 99 ARG A C 1
ATOM 740 O O . ARG A 1 99 ? 0.798 -16.265 -5.461 1.00 73.94 99 ARG A O 1
ATOM 747 N N . PHE A 1 100 ? 0.423 -18.457 -5.111 1.00 78.88 100 PHE A N 1
ATOM 748 C CA . PHE A 1 100 ? 1.646 -18.905 -5.769 1.00 78.88 100 PHE A CA 1
ATOM 749 C C . PHE A 1 100 ? 1.580 -18.665 -7.277 1.00 78.88 100 PHE A C 1
ATOM 751 O O . PHE A 1 100 ? 2.561 -18.211 -7.846 1.00 78.88 100 PHE A O 1
ATOM 758 N N . GLY A 1 101 ? 0.417 -18.840 -7.904 1.00 80.06 101 GLY A N 1
ATOM 759 C CA . GLY A 1 101 ? 0.185 -18.484 -9.302 1.00 80.06 101 GLY A CA 1
ATOM 760 C C . GLY A 1 101 ? 0.404 -16.995 -9.572 1.00 80.06 101 GLY A C 1
ATOM 761 O O . GLY A 1 101 ? 1.089 -16.653 -10.527 1.00 80.06 101 GLY A O 1
ATOM 762 N N . ALA A 1 102 ? -0.086 -16.106 -8.702 1.00 78.00 102 ALA A N 1
ATOM 763 C CA . ALA A 1 102 ? 0.174 -14.670 -8.818 1.00 78.00 102 ALA A CA 1
ATOM 764 C C . ALA A 1 102 ? 1.667 -14.332 -8.662 1.00 78.00 102 ALA A C 1
ATOM 766 O O . ALA A 1 102 ? 2.197 -13.544 -9.440 1.00 78.00 102 ALA A O 1
ATOM 767 N N . ALA A 1 103 ? 2.358 -14.946 -7.695 1.00 76.56 103 ALA A N 1
ATOM 768 C CA . ALA A 1 103 ? 3.801 -14.767 -7.531 1.00 76.56 103 ALA A CA 1
ATOM 769 C C . ALA A 1 103 ? 4.579 -15.276 -8.756 1.00 76.56 103 ALA A C 1
ATOM 771 O O . ALA A 1 103 ? 5.429 -14.557 -9.270 1.00 76.56 103 ALA A O 1
ATOM 772 N N . ALA A 1 104 ? 4.243 -16.467 -9.261 1.00 78.00 104 ALA A N 1
ATOM 773 C CA . ALA A 1 104 ? 4.829 -17.035 -10.472 1.00 78.00 104 ALA A CA 1
ATOM 774 C C . ALA A 1 104 ? 4.591 -16.133 -11.687 1.00 78.00 104 ALA A C 1
ATOM 776 O O . ALA A 1 104 ? 5.516 -15.889 -12.449 1.00 78.00 104 ALA A O 1
ATOM 777 N N . TYR A 1 105 ? 3.380 -15.592 -11.838 1.00 80.38 105 TYR A N 1
ATOM 778 C CA . TYR A 1 105 ? 3.050 -14.669 -12.918 1.00 80.38 105 TYR A CA 1
ATOM 779 C C . TYR A 1 105 ? 3.861 -13.368 -12.836 1.00 80.38 105 TYR A C 1
ATOM 781 O O . TYR A 1 105 ? 4.398 -12.936 -13.848 1.00 80.38 105 TYR A O 1
ATOM 789 N N . VAL A 1 106 ? 3.998 -12.756 -11.653 1.00 78.62 106 VAL A N 1
ATOM 790 C CA . VAL A 1 106 ? 4.809 -11.533 -11.485 1.00 78.62 106 VAL A CA 1
ATOM 791 C C . VAL A 1 106 ? 6.271 -11.796 -11.834 1.00 78.62 106 VAL A C 1
ATOM 793 O O . VAL A 1 106 ? 6.877 -11.009 -12.559 1.00 78.62 106 VAL A O 1
ATOM 796 N N . VAL A 1 107 ? 6.829 -12.912 -11.364 1.00 75.94 107 VAL A N 1
ATOM 797 C CA . VAL A 1 107 ? 8.177 -13.355 -11.747 1.00 75.94 107 VAL A CA 1
ATOM 798 C C . VAL A 1 107 ? 8.270 -13.554 -13.254 1.00 75.94 107 VAL A C 1
ATOM 800 O O . VAL A 1 107 ? 9.226 -13.088 -13.861 1.00 75.94 107 VAL A O 1
ATOM 803 N N . LEU A 1 108 ? 7.258 -14.175 -13.862 1.00 79.31 108 LEU A N 1
ATOM 804 C CA . LEU A 1 108 ? 7.241 -14.468 -15.286 1.00 79.31 108 LEU A CA 1
ATOM 805 C C . LEU A 1 108 ? 7.186 -13.215 -16.146 1.00 79.31 108 LEU A C 1
ATOM 807 O O . LEU A 1 108 ? 8.064 -13.028 -16.978 1.00 79.31 108 LEU A O 1
ATOM 811 N N . ALA A 1 109 ? 6.235 -12.327 -15.880 1.00 79.81 109 ALA A N 1
ATOM 812 C CA . ALA A 1 109 ? 6.118 -11.041 -16.552 1.00 79.81 109 ALA A CA 1
ATOM 813 C C . ALA A 1 109 ? 7.384 -10.186 -16.397 1.00 79.81 109 ALA A C 1
ATOM 815 O O . ALA A 1 109 ? 7.832 -9.546 -17.343 1.00 79.81 109 ALA A O 1
ATOM 816 N N . THR A 1 110 ? 7.990 -10.180 -15.210 1.00 74.19 110 THR A N 1
ATOM 817 C CA . THR A 1 110 ? 9.199 -9.383 -14.971 1.00 74.19 110 THR A CA 1
ATOM 818 C C . THR A 1 110 ? 10.413 -10.017 -15.648 1.00 74.19 110 THR A C 1
ATOM 820 O O . THR A 1 110 ? 11.228 -9.314 -16.236 1.00 74.19 110 THR A O 1
ATOM 823 N N . GLY A 1 111 ? 10.520 -11.347 -15.628 1.00 75.81 111 GLY A N 1
ATOM 824 C CA . GLY A 1 111 ? 11.618 -12.059 -16.265 1.00 75.81 111 GLY A CA 1
ATOM 825 C C . GLY A 1 111 ? 11.592 -11.979 -17.787 1.00 75.81 111 GLY A C 1
ATOM 826 O O . GLY A 1 111 ? 12.641 -11.780 -18.397 1.00 75.81 111 GLY A O 1
ATOM 827 N N . THR A 1 112 ? 10.409 -12.027 -18.405 1.00 78.50 112 THR A N 1
ATOM 828 C CA . THR A 1 112 ? 10.266 -11.800 -19.850 1.00 78.50 112 THR A CA 1
ATOM 829 C C . THR A 1 112 ? 10.639 -10.374 -20.239 1.00 78.50 112 THR A C 1
ATOM 831 O O . THR A 1 112 ? 11.360 -10.190 -21.217 1.00 78.50 112 THR A O 1
ATOM 834 N N . LEU A 1 113 ? 10.228 -9.366 -19.459 1.00 77.31 113 LEU A N 1
ATOM 835 C CA . LEU A 1 113 ? 10.601 -7.966 -19.703 1.00 77.31 113 LEU A CA 1
ATOM 836 C C . LEU A 1 113 ? 12.117 -7.747 -19.601 1.00 77.31 113 LEU A C 1
ATOM 838 O O . LEU A 1 113 ? 12.721 -7.065 -20.433 1.00 77.31 113 LEU A O 1
ATOM 842 N N . LEU A 1 114 ? 12.750 -8.374 -18.613 1.00 78.06 114 LEU A N 1
ATOM 843 C CA . LEU A 1 114 ? 14.190 -8.276 -18.386 1.00 78.06 114 LEU A CA 1
ATOM 844 C C . LEU A 1 114 ? 15.007 -9.160 -19.341 1.00 78.06 114 LEU A C 1
ATOM 846 O O . LEU A 1 114 ? 16.208 -8.940 -19.497 1.00 78.06 114 LEU A O 1
ATOM 850 N N . GLY A 1 115 ? 14.357 -10.045 -20.103 1.00 72.00 115 GLY A N 1
ATOM 851 C CA . GLY A 1 115 ? 14.998 -10.890 -21.112 1.00 72.00 115 GLY A CA 1
ATOM 852 C C . GLY A 1 115 ? 15.737 -12.084 -20.511 1.00 72.00 115 GLY A C 1
ATOM 853 O O . GLY A 1 115 ? 16.740 -12.526 -21.065 1.00 72.00 115 GLY A O 1
ATOM 854 N N . PHE A 1 116 ? 15.278 -12.592 -19.365 1.00 74.81 116 PHE A N 1
ATOM 855 C CA . PHE A 1 116 ? 15.896 -13.751 -18.731 1.00 74.81 116 PHE A CA 1
ATOM 856 C C . PHE A 1 116 ? 15.603 -15.032 -19.511 1.00 74.81 116 PHE A C 1
ATOM 858 O O . PHE A 1 116 ? 14.455 -15.376 -19.798 1.00 74.81 116 PHE A O 1
ATOM 865 N N . SER A 1 117 ? 16.663 -15.778 -19.818 1.00 62.91 117 SER A N 1
ATOM 866 C CA . SER A 1 117 ? 16.568 -17.154 -20.287 1.00 62.91 117 SER A CA 1
ATOM 867 C C . SER A 1 117 ? 16.284 -18.045 -19.080 1.00 62.91 117 SER A C 1
ATOM 869 O O . SER A 1 117 ? 17.210 -18.378 -18.345 1.00 62.91 117 SER A O 1
ATOM 871 N N . TRP A 1 118 ? 15.009 -18.367 -18.861 1.00 65.12 118 TRP A N 1
ATOM 872 C CA . TRP A 1 118 ? 14.481 -19.192 -17.767 1.00 65.12 118 TRP A CA 1
ATOM 873 C C . TRP A 1 118 ? 15.412 -20.339 -17.350 1.00 65.12 118 TRP A C 1
ATOM 875 O O . TRP A 1 118 ? 15.376 -21.416 -17.955 1.00 65.12 118 TRP A O 1
ATOM 885 N N . PRO A 1 119 ? 16.233 -20.159 -16.304 1.00 60.25 119 PRO A N 1
ATOM 886 C CA . PRO A 1 119 ? 17.070 -21.227 -15.822 1.00 60.25 119 PRO A CA 1
ATOM 887 C C . PRO A 1 119 ? 16.190 -22.172 -15.012 1.00 60.25 119 PRO A C 1
ATOM 889 O O . PRO A 1 119 ? 15.402 -21.757 -14.161 1.00 60.25 119 PRO A O 1
ATOM 892 N N . VAL A 1 120 ? 16.386 -23.472 -15.219 1.00 68.69 120 VAL A N 1
ATOM 893 C CA . VAL A 1 120 ? 15.819 -24.550 -14.391 1.00 68.69 120 VAL A CA 1
ATOM 894 C C . VAL A 1 120 ? 15.930 -24.231 -12.886 1.00 68.69 120 VAL A C 1
ATOM 896 O O . VAL A 1 120 ? 15.043 -24.585 -12.116 1.00 68.69 120 VAL A O 1
ATOM 899 N N . LEU A 1 121 ? 16.975 -23.500 -12.478 1.00 66.25 121 LEU A N 1
ATOM 900 C CA . LEU A 1 121 ? 17.235 -23.033 -11.114 1.00 66.25 121 LEU A CA 1
ATOM 901 C C . LEU A 1 121 ? 16.142 -22.119 -10.517 1.00 66.25 121 LEU A C 1
ATOM 903 O O . LEU A 1 121 ? 15.835 -22.227 -9.334 1.00 66.25 121 LEU A O 1
ATOM 907 N N . GLU A 1 122 ? 15.524 -21.235 -11.301 1.00 67.31 122 GLU A N 1
ATOM 908 C CA . GLU A 1 122 ? 14.468 -20.335 -10.806 1.00 67.31 122 GLU A CA 1
ATOM 909 C C . GLU A 1 122 ? 13.152 -21.088 -10.587 1.00 67.31 122 GLU A C 1
ATOM 911 O O . GLU A 1 122 ? 12.472 -20.900 -9.575 1.00 67.31 122 GLU A O 1
ATOM 916 N N . ILE A 1 123 ? 12.831 -22.009 -11.500 1.00 74.62 123 ILE A N 1
ATOM 917 C CA . ILE A 1 123 ? 11.660 -22.887 -11.395 1.00 74.62 123 ILE A CA 1
ATOM 918 C C . ILE A 1 123 ? 11.811 -23.820 -10.189 1.00 74.62 123 ILE A C 1
ATOM 920 O O . ILE A 1 123 ? 10.867 -23.981 -9.410 1.00 74.62 123 ILE A O 1
ATOM 924 N N . THR A 1 124 ? 12.995 -24.411 -9.994 1.00 74.19 124 THR A N 1
ATOM 925 C CA . THR A 1 124 ? 13.255 -25.285 -8.843 1.00 74.19 124 THR A CA 1
ATOM 926 C C . THR A 1 124 ? 13.247 -24.507 -7.530 1.00 74.19 124 THR A C 1
ATOM 928 O O . THR A 1 124 ? 12.636 -24.975 -6.568 1.00 74.19 124 THR A O 1
ATOM 931 N N . ALA A 1 125 ? 13.822 -23.300 -7.475 1.00 74.00 125 ALA A N 1
ATOM 932 C CA . ALA A 1 125 ? 13.753 -22.435 -6.296 1.00 74.00 125 ALA A CA 1
ATOM 933 C C . ALA A 1 125 ? 12.304 -22.052 -5.949 1.00 74.00 125 ALA A C 1
ATOM 935 O O . ALA A 1 125 ? 11.891 -22.185 -4.793 1.00 74.00 125 ALA A O 1
ATOM 936 N N . PHE A 1 126 ? 11.503 -21.658 -6.947 1.00 78.62 126 PHE A N 1
ATOM 937 C CA . PHE A 1 126 ? 10.078 -21.379 -6.767 1.00 78.62 126 PHE A CA 1
ATOM 938 C C . PHE A 1 126 ? 9.329 -22.590 -6.204 1.00 78.62 126 PHE A C 1
ATOM 940 O O . PHE A 1 126 ? 8.659 -22.482 -5.174 1.00 78.62 126 PHE A O 1
ATOM 947 N N . ALA A 1 127 ? 9.470 -23.751 -6.851 1.00 80.31 127 ALA A N 1
ATOM 948 C CA . ALA A 1 127 ? 8.795 -24.980 -6.450 1.00 80.31 127 ALA A CA 1
ATOM 949 C C . ALA A 1 127 ? 9.184 -25.404 -5.026 1.00 80.31 127 ALA A C 1
ATOM 951 O O . ALA A 1 127 ? 8.315 -25.772 -4.235 1.00 80.31 127 ALA A O 1
ATOM 952 N N . THR A 1 128 ? 10.467 -25.283 -4.671 1.00 76.81 128 THR A N 1
ATOM 953 C CA . THR A 1 128 ? 10.990 -25.653 -3.348 1.00 76.81 128 THR A CA 1
ATOM 954 C C . THR A 1 128 ? 10.433 -24.748 -2.252 1.00 76.81 128 THR A C 1
ATOM 956 O O . THR A 1 128 ? 9.930 -25.243 -1.242 1.00 76.81 128 THR A O 1
ATOM 959 N N . VAL A 1 129 ? 10.452 -23.424 -2.444 1.00 76.75 129 VAL A N 1
ATOM 960 C CA . VAL A 1 129 ? 9.920 -22.480 -1.446 1.00 76.75 129 VAL A CA 1
ATOM 961 C C . VAL A 1 129 ? 8.402 -22.589 -1.334 1.00 76.75 129 VAL A C 1
ATOM 963 O O . VAL A 1 129 ? 7.866 -22.548 -0.223 1.00 76.75 129 VAL A O 1
ATOM 966 N N . ALA A 1 130 ? 7.700 -22.785 -2.452 1.00 75.62 130 ALA A N 1
ATOM 967 C CA . ALA A 1 130 ? 6.267 -23.035 -2.438 1.00 75.62 130 ALA A CA 1
ATOM 968 C C . ALA A 1 130 ? 5.936 -24.305 -1.641 1.00 75.62 130 ALA A C 1
ATOM 970 O O . ALA A 1 130 ? 5.148 -24.244 -0.698 1.00 75.62 130 ALA A O 1
ATOM 971 N N . ALA A 1 131 ? 6.597 -25.426 -1.940 1.00 77.38 131 ALA A N 1
ATOM 972 C CA . ALA A 1 131 ? 6.406 -26.689 -1.231 1.00 77.38 131 ALA A CA 1
ATOM 973 C C . ALA A 1 131 ? 6.739 -26.577 0.268 1.00 77.38 131 ALA A C 1
ATOM 975 O O . ALA A 1 131 ? 5.932 -26.981 1.107 1.00 77.38 131 ALA A O 1
ATOM 976 N N . GLY A 1 132 ? 7.875 -25.966 0.621 1.00 75.94 132 GLY A N 1
ATOM 977 C CA . GLY A 1 132 ? 8.289 -25.764 2.012 1.00 75.94 132 GLY A CA 1
ATOM 978 C C . GLY A 1 132 ? 7.317 -24.885 2.802 1.00 75.94 132 GLY A C 1
ATOM 979 O O . GLY A 1 132 ? 6.949 -25.211 3.930 1.00 75.94 132 GLY A O 1
ATOM 980 N N . THR A 1 133 ? 6.817 -23.810 2.190 1.00 73.00 133 THR A N 1
ATOM 981 C CA . THR A 1 133 ? 5.801 -22.935 2.797 1.00 73.00 133 THR A CA 1
ATOM 982 C C . THR A 1 133 ? 4.495 -23.682 3.052 1.00 73.00 133 THR A C 1
ATOM 984 O O . THR A 1 133 ? 3.886 -23.529 4.112 1.00 73.00 133 THR A O 1
ATOM 987 N N . LEU A 1 134 ? 4.057 -24.497 2.089 1.00 70.25 134 LEU A N 1
ATOM 988 C CA . LEU A 1 134 ? 2.849 -25.310 2.215 1.00 70.25 134 LEU A CA 1
ATOM 989 C C . LEU A 1 134 ? 2.994 -26.353 3.331 1.00 70.25 134 LEU A C 1
ATOM 991 O O . LEU A 1 134 ? 2.076 -26.512 4.137 1.00 70.25 134 LEU A O 1
ATOM 995 N N . ALA A 1 135 ? 4.158 -26.999 3.430 1.00 71.94 135 ALA A N 1
ATOM 996 C CA . ALA A 1 135 ? 4.469 -27.938 4.503 1.00 71.94 135 ALA A CA 1
ATOM 997 C C . ALA A 1 135 ? 4.486 -27.251 5.880 1.00 71.94 135 ALA A C 1
ATOM 999 O O . ALA A 1 135 ? 3.875 -27.749 6.824 1.00 71.94 135 ALA A O 1
ATOM 1000 N N . ALA A 1 136 ? 5.101 -26.070 5.989 1.00 68.94 136 ALA A N 1
ATOM 1001 C CA . ALA A 1 136 ? 5.162 -25.294 7.228 1.00 68.94 136 ALA A CA 1
ATOM 1002 C C . ALA A 1 136 ? 3.798 -24.723 7.665 1.00 68.94 136 ALA A C 1
ATOM 1004 O O . ALA A 1 136 ? 3.581 -24.472 8.850 1.00 68.94 136 ALA A O 1
ATOM 1005 N N . ALA A 1 137 ? 2.862 -24.523 6.733 1.00 65.38 137 ALA A N 1
ATOM 1006 C CA . ALA A 1 137 ? 1.511 -24.051 7.035 1.00 65.38 137 ALA A CA 1
ATOM 1007 C C . ALA A 1 137 ? 0.574 -25.162 7.555 1.00 65.38 137 ALA A C 1
ATOM 1009 O O . ALA A 1 137 ? -0.441 -24.859 8.190 1.00 65.38 137 ALA A O 1
ATOM 1010 N N . ALA A 1 138 ? 0.898 -26.435 7.311 1.00 61.56 138 ALA A N 1
ATOM 1011 C CA . ALA A 1 138 ? 0.074 -27.584 7.691 1.00 61.56 138 ALA A CA 1
ATOM 1012 C C . ALA A 1 138 ? -0.145 -27.768 9.217 1.00 61.56 138 ALA A C 1
ATOM 1014 O O . ALA A 1 138 ? -1.265 -28.104 9.606 1.00 61.56 138 ALA A O 1
ATOM 1015 N N . PRO A 1 139 ? 0.830 -27.508 10.117 1.00 52.50 139 PRO A N 1
ATOM 1016 C CA . PRO A 1 139 ? 0.691 -27.803 11.549 1.00 52.50 139 PRO A CA 1
ATOM 1017 C C . PRO A 1 139 ? -0.082 -26.767 12.388 1.00 52.50 139 PRO A C 1
ATOM 1019 O O . PRO A 1 139 ? -0.073 -26.864 13.615 1.00 52.50 139 PRO A O 1
ATOM 1022 N N . ALA A 1 140 ? -0.750 -25.766 11.800 1.00 52.78 140 ALA A N 1
ATOM 1023 C CA . ALA A 1 140 ? -1.357 -24.635 12.528 1.00 52.78 140 ALA A CA 1
ATOM 1024 C C . ALA A 1 140 ? -2.630 -24.968 13.365 1.00 52.78 140 ALA A C 1
ATOM 1026 O O . ALA A 1 140 ? -3.544 -24.145 13.479 1.00 52.78 140 ALA A O 1
ATOM 1027 N N . VAL A 1 141 ? -2.697 -26.153 13.987 1.00 49.72 141 VAL A N 1
ATOM 1028 C CA . VAL A 1 141 ? -3.875 -26.759 14.649 1.00 49.72 141 VAL A CA 1
ATOM 1029 C C . VAL A 1 141 ? -3.783 -26.727 16.187 1.00 49.72 141 VAL A C 1
ATOM 1031 O O . VAL A 1 141 ? -4.231 -27.630 16.882 1.00 49.72 141 VAL A O 1
ATOM 1034 N N . ARG A 1 142 ? -3.237 -25.660 16.779 1.00 50.69 142 ARG A N 1
ATOM 1035 C CA . ARG A 1 142 ? -3.384 -25.403 18.229 1.00 50.69 142 ARG A CA 1
ATOM 1036 C C . ARG A 1 142 ? -3.781 -23.956 18.477 1.00 50.69 142 ARG A C 1
ATOM 1038 O O . ARG A 1 142 ? -2.970 -23.120 18.852 1.00 50.69 142 ARG A O 1
ATOM 1045 N N . SER A 1 143 ? -5.039 -23.631 18.189 1.00 58.59 143 SER A N 1
ATOM 1046 C CA . SER A 1 143 ? -5.630 -22.331 18.529 1.00 58.59 143 SER A CA 1
ATOM 1047 C C . SER A 1 143 ? -6.759 -22.554 19.532 1.00 58.59 143 SER A C 1
ATOM 1049 O O . SER A 1 143 ? -7.731 -23.228 19.210 1.00 58.59 143 SER A O 1
ATOM 1051 N N . GLY A 1 144 ? -6.635 -22.007 20.745 1.00 67.00 144 GLY A N 1
ATOM 1052 C CA . GLY A 1 144 ? -7.696 -22.077 21.756 1.00 67.00 144 GLY A CA 1
ATOM 1053 C C . GLY A 1 144 ? -8.963 -21.313 21.340 1.00 67.00 144 GLY A C 1
ATOM 1054 O O . GLY A 1 144 ? -8.923 -20.462 20.448 1.00 67.00 144 GLY A O 1
ATOM 1055 N N . ARG A 1 145 ? -10.096 -21.574 22.009 1.00 71.19 145 ARG A N 1
ATOM 1056 C CA . ARG A 1 145 ? -11.415 -20.981 21.687 1.00 71.19 145 ARG A CA 1
ATOM 1057 C C . ARG A 1 145 ? -11.383 -19.455 21.550 1.00 71.19 145 ARG A C 1
ATOM 1059 O O . ARG A 1 145 ? -11.928 -18.926 20.586 1.00 71.19 145 ARG A O 1
ATOM 1066 N N . ALA A 1 146 ? -10.732 -18.749 22.475 1.00 72.56 146 ALA A N 1
ATOM 1067 C CA . ALA A 1 146 ? -10.642 -17.285 22.444 1.00 72.56 146 ALA A CA 1
ATOM 1068 C C . ALA A 1 146 ? -9.950 -16.771 21.169 1.00 72.56 146 ALA A C 1
ATOM 1070 O O . ALA A 1 146 ? -10.408 -15.820 20.537 1.00 72.56 146 ALA A O 1
ATOM 1071 N N . GLU A 1 147 ? -8.888 -17.452 20.743 1.00 70.00 147 GLU A N 1
ATOM 1072 C CA . GLU A 1 147 ? -8.161 -17.121 19.521 1.00 70.00 147 GLU A CA 1
ATOM 1073 C C . GLU A 1 147 ? -8.997 -17.423 18.269 1.00 70.00 147 GLU A C 1
ATOM 1075 O O . GLU A 1 147 ? -9.007 -16.633 17.325 1.00 70.00 147 GLU A O 1
ATOM 1080 N N . LEU A 1 148 ? -9.758 -18.524 18.271 1.00 70.62 148 LEU A N 1
ATOM 1081 C CA . LEU A 1 148 ? -10.687 -18.856 17.188 1.00 70.62 148 LEU A CA 1
ATOM 1082 C C . LEU A 1 148 ? -11.797 -17.806 17.043 1.00 70.62 148 LEU A C 1
ATOM 1084 O O . LEU A 1 148 ? -12.050 -17.348 15.928 1.00 70.62 148 LEU A O 1
ATOM 1088 N N . VAL A 1 149 ? -12.415 -17.387 18.152 1.00 77.19 149 VAL A N 1
ATOM 1089 C CA . VAL A 1 149 ? -13.465 -16.353 18.169 1.00 77.19 149 VAL A CA 1
ATOM 1090 C C . VAL A 1 149 ? -12.912 -15.006 17.710 1.00 77.19 149 VAL A C 1
ATOM 1092 O O . VAL A 1 149 ? -13.506 -14.362 16.843 1.00 77.19 149 VAL A O 1
ATOM 1095 N N . ARG A 1 150 ? -11.743 -14.597 18.219 1.00 74.62 150 ARG A N 1
ATOM 1096 C CA . ARG A 1 150 ? -11.072 -13.357 17.801 1.00 74.62 150 ARG A CA 1
ATOM 1097 C C . ARG A 1 150 ? -10.815 -13.347 16.294 1.00 74.62 150 ARG A C 1
ATOM 1099 O O . ARG A 1 150 ? -11.183 -12.395 15.611 1.00 74.62 150 ARG A O 1
ATOM 1106 N N . ARG A 1 151 ? -10.253 -14.434 15.756 1.00 74.50 151 ARG A N 1
ATOM 1107 C CA . ARG A 1 151 ? -10.001 -14.584 14.313 1.00 74.50 151 ARG A CA 1
ATOM 1108 C C . ARG A 1 151 ? -11.289 -14.625 13.492 1.00 74.50 151 ARG A C 1
ATOM 1110 O O . ARG A 1 151 ? -11.316 -14.085 12.390 1.00 74.50 151 ARG A O 1
ATOM 1117 N N . TYR A 1 152 ? -12.347 -15.262 13.995 1.00 74.88 152 TYR A N 1
ATOM 1118 C CA . TYR A 1 152 ? -13.655 -15.268 13.338 1.00 74.88 152 TYR A CA 1
ATOM 1119 C C . TYR A 1 152 ? -14.220 -13.851 13.220 1.00 74.88 152 TYR A C 1
ATOM 1121 O O . TYR A 1 152 ? -14.588 -13.443 12.120 1.00 74.88 152 TYR A O 1
ATOM 1129 N N . ARG A 1 153 ? -14.194 -13.078 14.312 1.00 78.75 153 ARG A N 1
ATOM 1130 C CA . ARG A 1 153 ? -14.625 -11.676 14.319 1.00 78.75 153 ARG A CA 1
ATOM 1131 C C . ARG A 1 153 ? -13.821 -10.832 13.332 1.00 78.75 153 ARG A C 1
ATOM 1133 O O . ARG A 1 153 ? -14.416 -10.114 12.538 1.00 78.75 153 ARG A O 1
ATOM 1140 N N . GLU A 1 154 ? -12.493 -10.952 13.334 1.00 77.00 154 GLU A N 1
ATOM 1141 C CA . GLU A 1 154 ? -11.633 -10.238 12.378 1.00 77.00 154 GLU A CA 1
ATOM 1142 C C . GLU A 1 154 ? -11.990 -10.571 10.924 1.00 77.00 154 GLU A C 1
ATOM 1144 O O . GLU A 1 154 ? -12.054 -9.679 10.083 1.00 77.00 154 GLU A O 1
ATOM 1149 N N . ARG A 1 155 ? -12.260 -11.844 10.611 1.00 75.25 155 ARG A N 1
ATOM 1150 C CA . ARG A 1 155 ? -12.670 -12.251 9.259 1.00 75.25 155 ARG A CA 1
ATOM 1151 C C . ARG A 1 155 ? -14.030 -11.693 8.872 1.00 75.25 155 ARG A C 1
ATOM 1153 O O . ARG A 1 155 ? -14.163 -11.214 7.751 1.00 75.25 155 ARG A O 1
ATOM 1160 N N . LEU A 1 156 ? -15.011 -11.763 9.771 1.00 78.12 156 LEU A N 1
ATOM 1161 C CA . LEU A 1 156 ? -16.355 -11.260 9.505 1.00 78.12 156 LEU A CA 1
ATOM 1162 C C . LEU A 1 156 ? -16.306 -9.761 9.197 1.00 78.12 156 LEU A C 1
ATOM 1164 O O . LEU A 1 156 ? -16.807 -9.347 8.160 1.00 78.12 156 LEU A O 1
ATOM 1168 N N . VAL A 1 157 ? -15.590 -8.984 10.018 1.00 79.94 157 VAL A N 1
ATOM 1169 C CA . VAL A 1 157 ? -15.383 -7.546 9.786 1.00 79.94 157 VAL A CA 1
ATOM 1170 C C . VAL A 1 157 ? -14.734 -7.293 8.429 1.00 79.94 157 VAL A C 1
ATOM 1172 O O . VAL A 1 157 ? -15.227 -6.465 7.676 1.00 79.94 157 VAL A O 1
ATOM 1175 N N . ARG A 1 158 ? -13.679 -8.033 8.065 1.00 78.38 158 ARG A N 1
ATOM 1176 C CA . ARG A 1 158 ? -13.024 -7.856 6.758 1.00 78.38 158 ARG A CA 1
ATOM 1177 C C . ARG A 1 158 ? -13.905 -8.235 5.580 1.00 78.38 158 ARG A C 1
ATOM 1179 O O . ARG A 1 158 ? -13.819 -7.606 4.535 1.00 78.38 158 ARG A O 1
ATOM 1186 N N . ARG A 1 159 ? -14.718 -9.279 5.718 1.00 76.31 159 ARG A N 1
ATOM 1187 C CA . ARG A 1 159 ? -15.640 -9.687 4.660 1.00 76.31 159 ARG A CA 1
ATOM 1188 C C . ARG A 1 159 ? -16.696 -8.614 4.439 1.00 76.31 159 ARG A C 1
ATOM 1190 O O . ARG A 1 159 ? -16.883 -8.189 3.308 1.00 76.31 159 ARG A O 1
ATOM 1197 N N . THR A 1 160 ? -17.314 -8.147 5.517 1.00 76.88 160 THR A N 1
ATOM 1198 C CA . THR A 1 160 ? -18.267 -7.038 5.475 1.00 76.88 160 THR A CA 1
ATOM 1199 C C . THR A 1 160 ? -17.607 -5.780 4.907 1.00 76.88 160 THR A C 1
ATOM 1201 O O . THR A 1 160 ? -18.166 -5.137 4.028 1.00 76.88 160 THR A O 1
ATOM 1204 N N . ALA A 1 161 ? -16.371 -5.483 5.315 1.00 78.62 161 ALA A N 1
ATOM 1205 C CA . ALA A 1 161 ? -15.590 -4.376 4.776 1.00 78.62 161 ALA A CA 1
ATOM 1206 C C . ALA A 1 161 ? -15.310 -4.514 3.272 1.00 78.62 161 ALA A C 1
ATOM 1208 O O . ALA A 1 161 ? -15.433 -3.528 2.561 1.00 78.62 161 ALA A O 1
ATOM 1209 N N . LEU A 1 162 ? -14.984 -5.711 2.762 1.00 76.81 162 LEU A N 1
ATOM 1210 C CA . LEU A 1 162 ? -14.823 -5.954 1.319 1.00 76.81 162 LEU A CA 1
ATOM 1211 C C . LEU A 1 162 ? -16.122 -5.681 0.563 1.00 76.81 162 LEU A C 1
ATOM 1213 O O . LEU A 1 162 ? -16.090 -5.009 -0.462 1.00 76.81 162 LEU A O 1
ATOM 1217 N N . THR A 1 163 ? -17.251 -6.180 1.074 1.00 72.19 163 THR A N 1
ATOM 1218 C CA . THR A 1 163 ? -18.575 -5.956 0.473 1.00 72.19 163 THR A CA 1
ATOM 1219 C C . THR A 1 163 ? -18.907 -4.468 0.372 1.00 72.19 163 THR A C 1
ATOM 1221 O O . THR A 1 163 ? -19.551 -4.051 -0.583 1.00 72.19 163 THR A O 1
ATOM 1224 N N . PHE A 1 164 ? -18.412 -3.668 1.314 1.00 75.00 164 PHE A N 1
ATOM 1225 C CA . PHE A 1 164 ? -18.614 -2.222 1.365 1.00 75.00 164 PHE A CA 1
ATOM 1226 C C . PHE A 1 164 ? -17.401 -1.399 0.900 1.00 75.00 164 PHE A C 1
ATOM 1228 O O . PHE A 1 164 ? -17.371 -0.189 1.101 1.00 75.00 164 PHE A O 1
ATOM 1235 N N . LEU A 1 165 ? -16.391 -2.040 0.297 1.00 74.06 165 LEU A N 1
ATOM 1236 C CA . LEU A 1 165 ? -15.148 -1.412 -0.179 1.00 74.06 165 LEU A CA 1
ATOM 1237 C C . LEU A 1 165 ? -14.450 -0.514 0.870 1.00 74.06 165 LEU A C 1
ATOM 1239 O O . LEU A 1 165 ? -13.770 0.473 0.562 1.00 74.06 165 LEU A O 1
ATOM 1243 N N . ASP A 1 166 ? -14.565 -0.886 2.144 1.00 80.06 166 ASP A N 1
ATOM 1244 C CA . ASP A 1 166 ? -13.896 -0.216 3.249 1.00 80.06 166 ASP A CA 1
ATOM 1245 C C . ASP A 1 166 ? -12.472 -0.751 3.432 1.00 80.06 166 ASP A C 1
ATOM 1247 O O . ASP A 1 166 ? -12.182 -1.579 4.298 1.00 80.06 166 ASP A O 1
ATOM 1251 N N . VAL A 1 167 ? -11.563 -0.254 2.590 1.00 79.62 167 VAL A N 1
ATOM 1252 C CA . VAL A 1 167 ? -10.149 -0.662 2.549 1.00 79.62 167 VAL A CA 1
ATOM 1253 C C . VAL A 1 167 ? -9.475 -0.570 3.922 1.00 79.62 167 VAL A C 1
ATOM 1255 O O . VAL A 1 167 ? -8.650 -1.415 4.269 1.00 79.62 167 VAL A O 1
ATOM 1258 N N . LEU A 1 168 ? -9.850 0.408 4.747 1.00 82.06 168 LEU A N 1
ATOM 1259 C CA . LEU A 1 168 ? -9.217 0.619 6.047 1.00 82.06 168 LEU A CA 1
ATOM 1260 C C . LEU A 1 168 ? -9.638 -0.426 7.080 1.00 82.06 168 LEU A C 1
ATOM 1262 O O . LEU A 1 168 ? -8.809 -0.861 7.878 1.00 82.06 168 LEU A O 1
ATOM 1266 N N . ALA A 1 169 ? -10.879 -0.908 7.012 1.00 80.75 169 ALA A N 1
ATOM 1267 C CA . ALA A 1 169 ? -11.347 -2.021 7.835 1.00 80.75 169 ALA A CA 1
ATOM 1268 C C . ALA A 1 169 ? -10.774 -3.385 7.388 1.00 80.75 169 ALA A C 1
ATOM 1270 O O . ALA A 1 169 ? -10.860 -4.369 8.128 1.00 80.75 169 ALA A O 1
ATOM 1271 N N . LEU A 1 170 ? -10.124 -3.461 6.214 1.00 79.19 170 LEU A N 1
ATOM 1272 C CA . LEU A 1 170 ? -9.359 -4.645 5.791 1.00 79.19 170 LEU A CA 1
ATOM 1273 C C . LEU A 1 170 ? -8.016 -4.783 6.497 1.00 79.19 170 LEU A C 1
ATOM 1275 O O . LEU A 1 170 ? -7.441 -5.882 6.545 1.00 79.19 170 LEU A O 1
ATOM 1279 N N . LEU A 1 171 ? -7.513 -3.688 7.056 1.00 81.19 171 LEU A N 1
ATOM 1280 C CA . LEU A 1 171 ? -6.242 -3.679 7.752 1.00 81.19 171 LEU A CA 1
ATOM 1281 C C . LEU A 1 171 ? -6.342 -4.519 9.040 1.00 81.19 171 LEU A C 1
ATOM 1283 O O . LEU A 1 171 ? -7.401 -4.634 9.658 1.00 81.19 171 LEU A O 1
ATOM 1287 N N . PRO A 1 172 ? -5.257 -5.200 9.448 1.00 75.62 172 PRO A N 1
ATOM 1288 C CA . PRO A 1 172 ? -5.249 -5.971 10.690 1.00 75.62 172 PRO A CA 1
ATOM 1289 C C . PRO A 1 172 ? -5.538 -5.085 11.896 1.00 75.62 172 PRO A C 1
ATOM 1291 O O . PRO A 1 172 ? -5.090 -3.950 11.922 1.00 75.62 172 PRO A O 1
ATOM 1294 N N . ALA A 1 173 ? -6.251 -5.596 12.900 1.00 80.50 173 ALA A N 1
ATOM 1295 C CA . ALA A 1 173 ? -6.474 -4.851 14.134 1.00 80.50 173 ALA A CA 1
ATOM 1296 C C . ALA A 1 173 ? -5.142 -4.565 14.854 1.00 80.50 173 ALA A C 1
ATOM 1298 O O . ALA A 1 173 ? -4.212 -5.382 14.814 1.00 80.50 173 ALA A O 1
ATOM 1299 N N . GLY A 1 174 ? -5.061 -3.405 15.509 1.00 83.19 174 GLY A N 1
ATOM 1300 C CA . GLY A 1 174 ? -3.938 -3.060 16.377 1.00 83.19 174 GLY A CA 1
ATOM 1301 C C . GLY A 1 174 ? -3.864 -3.985 17.596 1.00 83.19 174 GLY A C 1
ATOM 1302 O O . GLY A 1 174 ? -4.873 -4.497 18.080 1.00 83.19 174 GLY A O 1
ATOM 1303 N N . GLN A 1 175 ? -2.654 -4.223 18.091 1.00 85.75 175 GLN A N 1
ATOM 1304 C CA . GLN A 1 175 ? -2.420 -4.884 19.369 1.00 85.75 175 GLN A CA 1
ATOM 1305 C C . GLN A 1 175 ? -2.513 -3.881 20.521 1.00 85.75 175 GLN A C 1
ATOM 1307 O O . GLN A 1 175 ? -2.130 -2.725 20.343 1.00 85.75 175 GLN A O 1
ATOM 1312 N N . PRO A 1 176 ? -2.929 -4.314 21.722 1.00 85.69 176 PRO A N 1
ATOM 1313 C CA . PRO A 1 176 ? -2.857 -3.458 22.897 1.00 85.69 176 PRO A CA 1
ATOM 1314 C C . PRO A 1 176 ? -1.408 -3.016 23.137 1.00 85.69 176 PRO A C 1
ATOM 1316 O O . PRO A 1 176 ? -0.487 -3.838 23.158 1.00 85.69 176 PRO A O 1
ATOM 1319 N N . VAL A 1 177 ? -1.216 -1.711 23.321 1.00 88.62 177 VAL A N 1
ATOM 1320 C CA . VAL A 1 177 ? 0.083 -1.113 23.637 1.00 88.62 177 VAL A CA 1
ATOM 1321 C C . VAL A 1 177 ? 0.150 -0.882 25.136 1.00 88.62 177 VAL A C 1
ATOM 1323 O O . VAL A 1 177 ? -0.707 -0.217 25.712 1.00 88.62 177 VAL A O 1
ATOM 1326 N N . ARG A 1 178 ? 1.185 -1.423 25.778 1.00 89.75 178 ARG A N 1
ATOM 1327 C CA . ARG A 1 178 ? 1.455 -1.191 27.199 1.00 89.75 178 ARG A CA 1
ATOM 1328 C C . ARG A 1 178 ? 2.216 0.125 27.362 1.00 89.75 178 ARG A C 1
ATOM 1330 O O . ARG A 1 178 ? 3.411 0.112 27.625 1.00 89.75 178 ARG A O 1
ATOM 1337 N N . TRP A 1 179 ? 1.532 1.248 27.150 1.00 88.69 179 TRP A N 1
ATOM 1338 C CA . TRP A 1 179 ? 2.091 2.586 27.365 1.00 88.69 179 TRP A CA 1
ATOM 1339 C C . TRP A 1 179 ? 1.221 3.374 28.352 1.00 88.69 179 TRP A C 1
ATOM 1341 O O . TRP A 1 179 ? 0.247 4.019 27.948 1.00 88.69 179 TRP A O 1
ATOM 1351 N N . PRO A 1 180 ? 1.562 3.331 29.655 1.00 82.12 180 PRO A N 1
ATOM 1352 C CA . PRO A 1 180 ? 0.883 4.119 30.674 1.00 82.12 180 PRO A CA 1
ATOM 1353 C C . PRO A 1 180 ? 0.947 5.610 30.328 1.00 82.12 180 PRO A C 1
ATOM 1355 O O . PRO A 1 180 ? 2.004 6.148 29.993 1.00 82.12 180 PRO A O 1
ATOM 1358 N N . GLY A 1 181 ? -0.204 6.276 30.356 1.00 80.94 181 GLY A N 1
ATOM 1359 C CA . GLY A 1 181 ? -0.299 7.704 30.067 1.00 80.94 181 GLY A CA 1
ATOM 1360 C C . GLY A 1 181 ? -0.205 8.086 28.589 1.00 80.94 181 GLY A C 1
ATOM 1361 O O . GLY A 1 181 ? -0.128 9.276 28.317 1.00 80.94 181 GLY A O 1
ATOM 1362 N N . ALA A 1 182 ? -0.243 7.150 27.627 1.00 82.00 182 ALA A N 1
ATOM 1363 C CA . ALA A 1 182 ? -0.297 7.490 26.192 1.00 82.00 182 ALA A CA 1
ATOM 1364 C C . ALA A 1 182 ? -1.419 8.491 25.844 1.00 82.00 182 ALA A C 1
ATOM 1366 O O . ALA A 1 182 ? -1.304 9.234 24.875 1.00 82.00 182 ALA A O 1
ATOM 1367 N N . LEU A 1 183 ? -2.470 8.523 26.669 1.00 83.31 183 LEU A N 1
ATOM 1368 C CA . LEU A 1 183 ? -3.634 9.397 26.544 1.00 83.31 183 LEU A CA 1
ATOM 1369 C C . LEU A 1 183 ? -3.617 10.593 27.521 1.00 83.31 183 LEU A C 1
ATOM 1371 O O . LEU A 1 183 ? -4.656 11.190 27.766 1.00 83.31 183 LEU A O 1
ATOM 1375 N N . ALA A 1 184 ? -2.463 10.938 28.101 1.00 84.44 184 ALA A N 1
ATOM 1376 C CA . ALA A 1 184 ? -2.331 12.008 29.092 1.00 84.44 184 ALA A CA 1
ATOM 1377 C C . ALA A 1 184 ? -1.329 13.100 28.668 1.00 84.44 184 ALA A C 1
ATOM 1379 O O . ALA A 1 184 ? -0.320 12.831 28.002 1.00 84.44 184 ALA A O 1
ATOM 1380 N N . GLY A 1 185 ? -1.580 14.327 29.139 1.00 85.25 185 GLY A N 1
ATOM 1381 C CA . GLY A 1 185 ? -0.701 15.491 28.991 1.00 85.25 185 GLY A CA 1
ATOM 1382 C C . GLY A 1 185 ? -0.901 16.302 27.703 1.00 85.25 185 GLY A C 1
ATOM 1383 O O . GLY A 1 185 ? -1.786 16.034 26.895 1.00 85.25 185 GLY A O 1
ATOM 1384 N N . HIS A 1 186 ? -0.048 17.312 27.508 1.00 82.94 186 HIS A N 1
ATOM 1385 C CA . HIS A 1 186 ? -0.153 18.279 26.406 1.00 82.94 186 HIS A CA 1
ATOM 1386 C C . HIS A 1 186 ? 0.102 17.670 25.015 1.00 82.94 186 HIS A C 1
ATOM 1388 O O . HIS A 1 186 ? -0.472 18.130 24.035 1.00 82.94 186 HIS A O 1
ATOM 1394 N N . ALA A 1 187 ? 0.906 16.604 24.930 1.00 87.75 187 ALA A N 1
ATOM 1395 C CA . ALA A 1 187 ? 1.256 15.918 23.682 1.00 87.75 187 ALA A CA 1
ATOM 1396 C C . ALA A 1 187 ? 0.362 14.695 23.384 1.00 87.75 187 ALA A C 1
ATOM 1398 O O . ALA A 1 187 ? 0.803 13.745 22.734 1.00 87.75 187 ALA A O 1
ATOM 1399 N N . VAL A 1 188 ? -0.880 14.685 23.884 1.00 89.94 188 VAL A N 1
ATOM 1400 C CA . VAL A 1 188 ? -1.785 13.525 23.800 1.00 89.94 188 VAL A CA 1
ATOM 1401 C C . VAL A 1 188 ? -1.988 13.023 22.368 1.00 89.94 188 VAL A C 1
ATOM 1403 O O . VAL A 1 188 ? -1.940 11.821 22.129 1.00 89.94 188 VAL A O 1
ATOM 1406 N N . VAL A 1 189 ? -2.128 13.926 21.394 1.00 88.69 189 VAL A N 1
ATOM 1407 C CA . VAL A 1 189 ? -2.373 13.570 19.987 1.00 88.69 189 VAL A CA 1
ATOM 1408 C C . VAL A 1 189 ? -1.153 12.896 19.358 1.00 88.69 189 VAL A C 1
ATOM 1410 O O . VAL A 1 189 ? -1.285 11.871 18.692 1.00 88.69 189 VAL A O 1
ATOM 1413 N N . ALA A 1 190 ? 0.046 13.429 19.607 1.00 89.50 190 ALA A N 1
ATOM 1414 C CA . ALA A 1 190 ? 1.288 12.860 19.087 1.00 89.50 190 ALA A CA 1
ATOM 1415 C C . ALA A 1 190 ? 1.565 11.485 19.709 1.00 89.50 190 ALA A C 1
ATOM 1417 O O . ALA A 1 190 ? 1.872 10.525 19.004 1.00 89.50 190 ALA A O 1
ATOM 1418 N N . ARG A 1 191 ? 1.378 11.360 21.029 1.00 91.12 191 ARG A N 1
ATOM 1419 C CA . ARG A 1 191 ? 1.513 10.083 21.744 1.00 91.12 191 ARG A CA 1
ATOM 1420 C C . ARG A 1 191 ? 0.482 9.064 21.282 1.00 91.12 191 ARG A C 1
ATOM 1422 O O . ARG A 1 191 ? 0.833 7.900 21.111 1.00 91.12 191 ARG A O 1
ATOM 1429 N N . PHE A 1 192 ? -0.751 9.495 21.024 1.00 90.19 192 PHE A N 1
ATOM 1430 C CA . PHE A 1 192 ? -1.778 8.652 20.427 1.00 90.19 192 PHE A CA 1
ATOM 1431 C C . PHE A 1 192 ? -1.344 8.156 19.042 1.00 90.19 192 PHE A C 1
ATOM 1433 O O . PHE A 1 192 ? -1.326 6.950 18.815 1.00 90.19 192 PHE A O 1
ATOM 1440 N N . ALA A 1 193 ? -0.921 9.046 18.139 1.00 89.69 193 ALA A N 1
ATOM 1441 C CA . ALA A 1 193 ? -0.470 8.669 16.797 1.00 89.69 193 ALA A CA 1
ATOM 1442 C C . ALA A 1 193 ? 0.727 7.695 16.832 1.00 89.69 193 ALA A C 1
ATOM 1444 O O . ALA A 1 193 ? 0.757 6.708 16.096 1.00 89.69 193 ALA A O 1
ATOM 1445 N N . LEU A 1 194 ? 1.674 7.893 17.753 1.00 91.12 194 LEU A N 1
ATOM 1446 C CA . LEU A 1 194 ? 2.772 6.950 17.979 1.00 91.12 194 LEU A CA 1
ATOM 1447 C C . LEU A 1 194 ? 2.285 5.613 18.550 1.00 91.12 194 LEU A C 1
ATOM 1449 O O . LEU A 1 194 ? 2.706 4.551 18.088 1.00 91.12 194 LEU A O 1
ATOM 1453 N N . ALA A 1 195 ? 1.365 5.633 19.518 1.00 91.25 195 ALA A N 1
ATOM 1454 C CA . ALA A 1 195 ? 0.759 4.421 20.060 1.00 91.25 195 ALA A CA 1
ATOM 1455 C C . ALA A 1 195 ? 0.029 3.625 18.967 1.00 91.25 195 ALA A C 1
ATOM 1457 O O . ALA A 1 195 ? 0.082 2.397 18.966 1.00 91.25 195 ALA A O 1
ATOM 1458 N N . VAL A 1 196 ? -0.574 4.295 17.983 1.00 88.62 196 VAL A N 1
ATOM 1459 C CA . VAL A 1 196 ? -1.162 3.642 16.809 1.00 88.62 196 VAL A CA 1
ATOM 1460 C C . VAL A 1 196 ? -0.097 2.910 15.992 1.00 88.62 196 VAL A C 1
ATOM 1462 O O . VAL A 1 196 ? -0.300 1.736 15.667 1.00 88.62 196 VAL A O 1
ATOM 1465 N N . ILE A 1 197 ? 1.049 3.538 15.716 1.00 90.06 197 ILE A N 1
ATOM 1466 C CA . ILE A 1 197 ? 2.161 2.874 15.017 1.00 90.06 197 ILE A CA 1
ATOM 1467 C C . ILE A 1 197 ? 2.629 1.642 15.801 1.00 90.06 197 ILE A C 1
ATOM 1469 O O . ILE A 1 197 ? 2.698 0.537 15.253 1.00 90.06 197 ILE A O 1
ATOM 1473 N N . LEU A 1 198 ? 2.858 1.799 17.108 1.00 91.19 198 LEU A N 1
ATOM 1474 C CA . LEU A 1 198 ? 3.314 0.722 17.992 1.00 91.19 198 LEU A CA 1
ATOM 1475 C C . LEU A 1 198 ? 2.306 -0.430 18.085 1.00 91.19 198 LEU A C 1
ATOM 1477 O O . LEU A 1 198 ? 2.697 -1.602 18.053 1.00 91.19 198 LEU A O 1
ATOM 1481 N N . SER A 1 199 ? 1.007 -0.121 18.116 1.00 90.62 199 SER A N 1
ATOM 1482 C CA . SER A 1 199 ? -0.067 -1.124 18.110 1.00 90.62 199 SER A CA 1
ATOM 1483 C C . SER A 1 199 ? -0.003 -2.004 16.858 1.00 90.62 199 SER A C 1
ATOM 1485 O O . SER A 1 199 ? -0.400 -3.170 16.871 1.00 90.62 199 SER A O 1
ATOM 1487 N N . ARG A 1 200 ? 0.567 -1.480 15.771 1.00 90.44 200 ARG A N 1
ATOM 1488 C CA . ARG A 1 200 ? 0.632 -2.114 14.454 1.00 90.44 200 ARG A CA 1
ATOM 1489 C C . ARG A 1 200 ? 2.045 -2.515 14.062 1.00 90.44 200 ARG A C 1
ATOM 1491 O O . ARG A 1 200 ? 2.296 -2.772 12.890 1.00 90.44 200 ARG A O 1
ATOM 1498 N N . ARG A 1 201 ? 2.940 -2.719 15.035 1.00 89.94 201 ARG A N 1
ATOM 1499 C CA . ARG A 1 201 ? 4.304 -3.239 14.812 1.00 89.94 201 ARG A CA 1
ATOM 1500 C C . ARG A 1 201 ? 4.371 -4.502 13.940 1.00 89.94 201 ARG A C 1
ATOM 1502 O O . ARG A 1 201 ? 5.343 -4.721 13.232 1.00 89.94 201 ARG A O 1
ATOM 1509 N N . ARG A 1 202 ? 3.309 -5.319 13.927 1.00 86.19 202 ARG A N 1
ATOM 1510 C CA . ARG A 1 202 ? 3.176 -6.499 13.047 1.00 86.19 202 ARG A CA 1
ATOM 1511 C C . ARG A 1 202 ? 3.174 -6.160 11.549 1.00 86.19 202 ARG A C 1
ATOM 1513 O O . ARG A 1 202 ? 3.473 -7.032 10.735 1.00 86.19 202 ARG A O 1
ATOM 1520 N N . SER A 1 203 ? 2.842 -4.923 11.190 1.00 87.81 203 SER A N 1
ATOM 1521 C CA . SER A 1 203 ? 2.882 -4.401 9.823 1.00 87.81 203 SER A CA 1
ATOM 1522 C C . SER A 1 203 ? 4.273 -3.902 9.417 1.00 87.81 203 SER A C 1
ATOM 1524 O O . SER A 1 203 ? 4.525 -3.804 8.220 1.00 87.81 203 SER A O 1
ATOM 1526 N N . LEU A 1 204 ? 5.196 -3.661 10.362 1.00 90.00 204 LEU A N 1
ATOM 1527 C CA . LEU A 1 204 ? 6.548 -3.163 10.060 1.00 90.00 204 LEU A CA 1
ATOM 1528 C C . LEU A 1 204 ? 7.334 -4.063 9.100 1.00 90.00 204 LEU A C 1
ATOM 1530 O O . LEU A 1 204 ? 7.904 -3.527 8.157 1.00 90.00 204 LEU A O 1
ATOM 1534 N N . PRO A 1 205 ? 7.326 -5.407 9.220 1.00 87.25 205 PRO A N 1
ATOM 1535 C CA . PRO A 1 205 ? 8.047 -6.220 8.248 1.00 87.25 205 PRO A CA 1
ATOM 1536 C C . PRO A 1 205 ? 7.403 -6.169 6.856 1.00 87.25 205 PRO A C 1
ATOM 1538 O O . PRO A 1 205 ? 8.090 -6.350 5.863 1.00 87.25 205 PRO A O 1
ATOM 1541 N N . THR A 1 206 ? 6.094 -5.901 6.755 1.00 85.75 206 THR A N 1
ATOM 1542 C CA . THR A 1 206 ? 5.464 -5.653 5.449 1.00 85.75 206 THR A CA 1
ATOM 1543 C C . THR A 1 206 ? 5.940 -4.323 4.868 1.00 85.75 206 THR A C 1
ATOM 1545 O O . THR A 1 206 ? 6.238 -4.271 3.684 1.00 85.75 206 THR A O 1
ATOM 1548 N N . ALA A 1 207 ? 6.067 -3.276 5.690 1.00 90.31 207 ALA A N 1
ATOM 1549 C CA . ALA A 1 207 ? 6.659 -2.010 5.261 1.00 90.31 207 ALA A CA 1
ATOM 1550 C C . ALA A 1 207 ? 8.125 -2.189 4.819 1.00 90.31 207 ALA A C 1
ATOM 1552 O O . ALA A 1 207 ? 8.506 -1.667 3.779 1.00 90.31 207 ALA A O 1
ATOM 1553 N N . GLY A 1 208 ? 8.918 -2.994 5.536 1.00 90.94 208 GLY A N 1
ATOM 1554 C CA . GLY A 1 208 ? 10.288 -3.338 5.135 1.00 90.94 208 GLY A CA 1
ATOM 1555 C C . GLY A 1 208 ? 10.355 -4.109 3.813 1.00 90.94 208 GLY A C 1
ATOM 1556 O O . GLY A 1 208 ? 11.160 -3.778 2.951 1.00 90.94 208 GLY A O 1
ATOM 1557 N N . LEU A 1 209 ? 9.458 -5.078 3.596 1.00 86.12 209 LEU A N 1
ATOM 1558 C CA . LEU A 1 209 ? 9.351 -5.764 2.302 1.00 86.12 209 LEU A CA 1
ATOM 1559 C C . LEU A 1 209 ? 8.913 -4.822 1.175 1.00 86.12 209 LEU A C 1
ATOM 1561 O O . LEU A 1 209 ? 9.359 -4.995 0.049 1.00 86.12 209 LEU A O 1
ATOM 1565 N N . LEU A 1 210 ? 8.072 -3.822 1.460 1.00 88.38 210 LEU A N 1
ATOM 1566 C CA . LEU A 1 210 ? 7.725 -2.787 0.484 1.00 88.38 210 LEU A CA 1
ATOM 1567 C C . LEU A 1 210 ? 8.916 -1.873 0.167 1.00 88.38 210 LEU A C 1
ATOM 1569 O O . LEU A 1 210 ? 9.066 -1.497 -0.987 1.00 88.38 210 LEU A O 1
ATOM 1573 N N . ALA A 1 211 ? 9.786 -1.565 1.136 1.00 92.19 211 ALA A N 1
ATOM 1574 C CA . ALA A 1 211 ? 11.032 -0.840 0.863 1.00 92.19 211 ALA A CA 1
ATOM 1575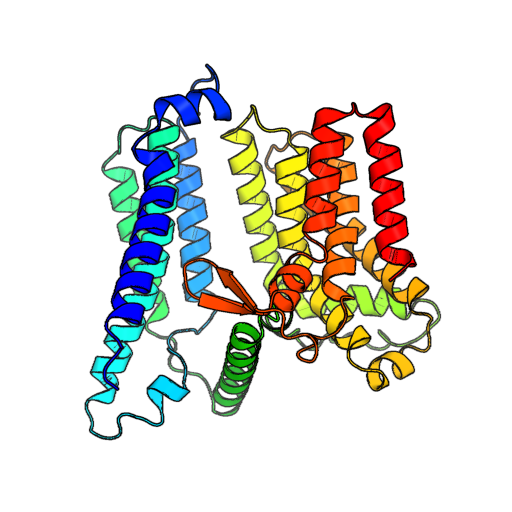 C C . ALA A 1 211 ? 11.949 -1.654 -0.062 1.00 92.19 211 ALA A C 1
ATOM 1577 O O . ALA A 1 211 ? 12.444 -1.128 -1.053 1.00 92.19 211 ALA A O 1
ATOM 1578 N N . ALA A 1 212 ? 12.096 -2.958 0.199 1.00 87.56 212 ALA A N 1
ATOM 1579 C CA . ALA A 1 212 ? 12.834 -3.862 -0.683 1.00 87.56 212 ALA A CA 1
ATOM 1580 C C . ALA A 1 212 ? 12.200 -3.971 -2.079 1.00 87.56 212 ALA A C 1
ATOM 1582 O O . ALA A 1 212 ? 12.917 -3.977 -3.074 1.00 87.56 212 ALA A O 1
ATOM 1583 N N . ALA A 1 213 ? 10.866 -4.000 -2.167 1.00 85.81 213 ALA A N 1
ATOM 1584 C CA . ALA A 1 213 ? 10.143 -3.980 -3.437 1.00 85.81 213 ALA A CA 1
ATOM 1585 C C . ALA A 1 213 ? 10.403 -2.707 -4.239 1.00 85.81 213 ALA A C 1
ATOM 1587 O O . ALA A 1 213 ? 10.588 -2.775 -5.448 1.00 85.81 213 ALA A O 1
ATOM 1588 N N . VAL A 1 214 ? 10.436 -1.564 -3.562 1.00 90.56 214 VAL A N 1
ATOM 1589 C CA . VAL A 1 214 ? 10.699 -0.257 -4.166 1.00 90.56 214 VAL A CA 1
ATOM 1590 C C . VAL A 1 214 ? 12.146 -0.135 -4.622 1.00 90.56 214 VAL A C 1
ATOM 1592 O O . VAL A 1 214 ? 12.377 0.293 -5.746 1.00 90.56 214 VAL A O 1
ATOM 1595 N N . ALA A 1 215 ? 13.107 -0.576 -3.810 1.00 90.31 215 ALA A N 1
ATOM 1596 C CA . ALA A 1 215 ? 14.513 -0.620 -4.201 1.00 90.31 215 ALA A CA 1
ATOM 1597 C C . ALA A 1 215 ? 14.739 -1.524 -5.415 1.00 90.31 215 ALA A C 1
ATOM 1599 O O . ALA A 1 215 ? 15.404 -1.135 -6.373 1.00 90.31 215 ALA A O 1
ATOM 1600 N N . LEU A 1 216 ? 14.109 -2.699 -5.412 1.00 85.88 216 LEU A N 1
ATOM 1601 C CA . LEU A 1 216 ? 14.146 -3.608 -6.544 1.00 85.88 216 LEU A CA 1
ATOM 1602 C C . LEU A 1 216 ? 13.509 -2.983 -7.790 1.00 85.88 216 LEU A C 1
ATOM 1604 O O . LEU A 1 216 ? 14.116 -3.007 -8.851 1.00 85.88 216 LEU A O 1
ATOM 1608 N N . ALA A 1 217 ? 12.317 -2.396 -7.672 1.00 84.75 217 ALA A N 1
ATOM 1609 C CA . ALA A 1 217 ? 11.648 -1.743 -8.792 1.00 84.75 217 ALA A CA 1
ATOM 1610 C C . ALA A 1 217 ? 12.483 -0.585 -9.356 1.00 84.75 217 ALA A C 1
ATOM 1612 O O . ALA A 1 217 ? 12.613 -0.471 -10.567 1.00 84.75 217 ALA A O 1
ATOM 1613 N N . HIS A 1 218 ? 13.113 0.221 -8.501 1.00 89.19 218 HIS A N 1
ATOM 1614 C CA . HIS A 1 218 ? 14.002 1.297 -8.930 1.00 89.19 218 HIS A CA 1
ATOM 1615 C C . HIS A 1 218 ? 15.227 0.771 -9.692 1.00 89.19 218 HIS A C 1
ATOM 1617 O O . HIS A 1 218 ? 15.554 1.289 -10.756 1.00 89.19 218 HIS A O 1
ATOM 1623 N N . ALA A 1 219 ? 15.865 -0.293 -9.195 1.00 86.50 219 ALA A N 1
ATOM 1624 C CA . ALA A 1 219 ? 17.010 -0.909 -9.863 1.00 86.50 219 ALA A CA 1
ATOM 1625 C C . ALA A 1 219 ? 16.637 -1.570 -11.200 1.00 86.50 219 ALA A C 1
ATOM 1627 O O . ALA A 1 219 ? 17.435 -1.577 -12.135 1.00 86.50 219 ALA A O 1
ATOM 1628 N N . LEU A 1 220 ? 15.432 -2.139 -11.290 1.00 79.12 220 LEU A N 1
ATOM 1629 C CA . LEU A 1 220 ? 14.931 -2.778 -12.504 1.00 79.12 220 LEU A CA 1
ATOM 1630 C C . LEU A 1 220 ? 14.376 -1.781 -13.516 1.00 79.12 220 LEU A C 1
ATOM 1632 O O . LEU A 1 220 ? 14.407 -2.074 -14.700 1.00 79.12 220 LEU A O 1
ATOM 1636 N N . PHE A 1 221 ? 13.873 -0.629 -13.083 1.00 82.62 221 PHE A N 1
ATOM 1637 C CA . PHE A 1 221 ? 13.225 0.360 -13.943 1.00 82.62 221 PHE A CA 1
ATOM 1638 C C . PHE A 1 221 ? 13.865 1.740 -13.751 1.00 82.62 221 PHE A C 1
ATOM 1640 O O . PHE A 1 221 ? 13.210 2.657 -13.244 1.00 82.62 221 PHE A O 1
ATOM 1647 N N . PRO A 1 222 ? 15.137 1.913 -14.159 1.00 85.62 222 PRO A N 1
ATOM 1648 C CA . PRO A 1 222 ? 15.876 3.155 -13.939 1.00 85.62 222 PRO A CA 1
ATOM 1649 C C . PRO A 1 222 ? 15.299 4.346 -14.717 1.00 85.62 222 PRO A C 1
ATOM 1651 O O . PRO A 1 222 ? 15.563 5.488 -14.355 1.00 85.62 222 PRO A O 1
ATOM 1654 N N . ALA A 1 223 ? 14.501 4.100 -15.764 1.00 84.56 223 ALA A N 1
ATOM 1655 C CA . ALA A 1 223 ? 13.820 5.152 -16.520 1.00 84.56 223 ALA A CA 1
ATOM 1656 C C . ALA A 1 223 ? 12.638 5.779 -15.755 1.00 84.56 223 ALA A C 1
ATOM 1658 O O . ALA A 1 223 ? 12.186 6.869 -16.104 1.00 84.56 223 ALA A O 1
ATOM 1659 N N . VAL A 1 224 ? 12.118 5.103 -14.724 1.00 87.00 224 VAL A N 1
ATOM 1660 C CA . VAL A 1 224 ? 11.008 5.609 -13.912 1.00 87.00 224 VAL A CA 1
ATOM 1661 C C . VAL A 1 224 ? 11.564 6.466 -12.781 1.00 87.00 224 VAL A C 1
ATOM 1663 O O . VAL A 1 224 ? 12.375 5.997 -11.981 1.00 87.00 224 VAL A O 1
ATOM 1666 N N . ASP A 1 225 ? 11.084 7.710 -12.689 1.00 91.06 225 ASP A N 1
ATOM 1667 C CA . ASP A 1 225 ? 11.511 8.647 -11.648 1.00 91.06 225 ASP A CA 1
ATOM 1668 C C . ASP A 1 225 ? 11.328 8.032 -10.237 1.00 91.06 225 ASP A C 1
ATOM 1670 O O . ASP A 1 225 ? 10.239 7.528 -9.921 1.00 91.06 225 ASP A O 1
ATOM 1674 N N . PRO A 1 226 ? 12.358 8.082 -9.364 1.00 92.69 226 PRO A N 1
ATOM 1675 C CA . PRO A 1 226 ? 12.302 7.554 -7.998 1.00 92.69 226 PRO A CA 1
ATOM 1676 C C . PRO A 1 226 ? 11.099 8.039 -7.179 1.00 92.69 226 PRO A C 1
ATOM 1678 O O . PRO A 1 226 ? 10.611 7.308 -6.314 1.00 92.69 226 PRO A O 1
ATOM 1681 N N . ALA A 1 227 ? 10.593 9.246 -7.454 1.00 94.75 227 ALA A N 1
ATOM 1682 C CA . ALA A 1 227 ? 9.440 9.822 -6.774 1.00 94.75 227 ALA A CA 1
ATOM 1683 C C . ALA A 1 227 ? 8.184 8.950 -6.897 1.00 94.75 227 ALA A C 1
ATOM 1685 O O . ALA A 1 227 ? 7.417 8.853 -5.938 1.00 94.75 227 ALA A O 1
ATOM 1686 N N . TRP A 1 228 ? 7.990 8.255 -8.024 1.00 94.19 228 TRP A N 1
ATOM 1687 C CA . TRP A 1 228 ? 6.861 7.338 -8.200 1.00 94.19 228 TRP A CA 1
ATOM 1688 C C . TRP A 1 228 ? 6.957 6.131 -7.275 1.00 94.19 228 TRP A C 1
ATOM 1690 O O . TRP A 1 228 ? 5.987 5.794 -6.589 1.00 94.19 228 TRP A O 1
ATOM 1700 N N . TRP A 1 229 ? 8.132 5.502 -7.212 1.00 94.25 229 TRP A N 1
ATOM 1701 C CA . TRP A 1 229 ? 8.348 4.333 -6.366 1.00 94.25 229 TRP A CA 1
ATOM 1702 C C . TRP A 1 229 ? 8.262 4.687 -4.880 1.00 94.25 229 TRP A C 1
ATOM 1704 O O . TRP A 1 229 ? 7.584 3.992 -4.120 1.00 94.25 229 TRP A O 1
ATOM 1714 N N . LEU A 1 230 ? 8.880 5.801 -4.477 1.00 95.62 230 LEU A N 1
ATOM 1715 C CA . LEU A 1 230 ? 8.826 6.302 -3.104 1.00 95.62 230 LEU A CA 1
ATOM 1716 C C . LEU A 1 230 ? 7.409 6.740 -2.713 1.00 95.62 230 LEU A C 1
ATOM 1718 O O . LEU A 1 230 ? 6.941 6.383 -1.634 1.00 95.62 230 LEU A O 1
ATOM 1722 N N . GLY A 1 231 ? 6.685 7.436 -3.593 1.00 95.81 231 GLY A N 1
ATOM 1723 C CA . GLY A 1 231 ? 5.313 7.880 -3.343 1.00 95.81 231 GLY A CA 1
ATOM 1724 C C . GLY A 1 231 ? 4.323 6.721 -3.204 1.00 95.81 231 GLY A C 1
ATOM 1725 O O . GLY A 1 231 ? 3.624 6.618 -2.193 1.00 95.81 231 GLY A O 1
ATOM 1726 N N . LEU A 1 232 ? 4.275 5.813 -4.187 1.00 94.56 232 LEU A N 1
ATOM 1727 C CA . LEU A 1 232 ? 3.368 4.655 -4.170 1.00 94.56 232 LEU A CA 1
ATOM 1728 C C . LEU A 1 232 ? 3.733 3.658 -3.064 1.00 94.56 232 LEU A C 1
ATOM 1730 O O . LEU A 1 232 ? 2.856 3.171 -2.341 1.00 94.56 232 LEU A O 1
ATOM 1734 N N . GLY A 1 233 ? 5.027 3.373 -2.907 1.00 94.88 233 GLY A N 1
ATOM 1735 C CA . GLY A 1 233 ? 5.545 2.488 -1.871 1.00 94.88 233 GLY A CA 1
ATOM 1736 C C . GLY A 1 233 ? 5.311 3.040 -0.471 1.00 94.88 233 GLY A C 1
ATOM 1737 O O . GLY A 1 233 ? 4.785 2.328 0.386 1.00 94.88 233 GLY A O 1
ATOM 1738 N N . GLY A 1 234 ? 5.608 4.325 -0.268 1.00 96.56 234 GLY A N 1
ATOM 1739 C CA . GLY A 1 234 ? 5.358 5.046 0.974 1.00 96.56 234 GLY A CA 1
ATOM 1740 C C . GLY A 1 234 ? 3.874 5.067 1.333 1.00 96.56 234 GLY A C 1
ATOM 1741 O O . GLY A 1 234 ? 3.509 4.706 2.451 1.00 96.56 234 GLY A O 1
ATOM 1742 N N . TYR A 1 235 ? 2.990 5.372 0.376 1.00 96.44 235 TYR A N 1
ATOM 1743 C CA . TYR A 1 235 ? 1.539 5.315 0.586 1.00 96.44 235 TYR A CA 1
ATOM 1744 C C . TYR A 1 235 ? 1.096 3.930 1.080 1.00 96.44 235 TYR A C 1
ATOM 1746 O O . TYR A 1 235 ? 0.448 3.812 2.124 1.00 96.44 235 TYR A O 1
ATOM 1754 N N . CYS A 1 236 ? 1.510 2.866 0.386 1.00 94.12 236 CYS A N 1
ATOM 1755 C CA . CYS A 1 236 ? 1.184 1.490 0.763 1.00 94.12 236 CYS A CA 1
ATOM 1756 C C . CYS A 1 236 ? 1.769 1.093 2.130 1.00 94.12 236 CYS A C 1
ATOM 1758 O O . CYS A 1 236 ? 1.111 0.395 2.907 1.00 94.12 236 CYS A O 1
ATOM 1760 N N . ALA A 1 237 ? 2.992 1.534 2.434 1.00 95.06 237 ALA A N 1
ATOM 1761 C CA . ALA A 1 237 ? 3.680 1.240 3.686 1.00 95.06 237 ALA A CA 1
ATOM 1762 C C . ALA A 1 237 ? 3.044 1.962 4.884 1.00 95.06 237 ALA A C 1
ATOM 1764 O O . ALA A 1 237 ? 2.945 1.375 5.964 1.00 95.06 237 ALA A O 1
ATOM 1765 N N . ALA A 1 238 ? 2.578 3.199 4.695 1.00 95.94 238 ALA A N 1
ATOM 1766 C CA . ALA A 1 238 ? 1.961 4.025 5.730 1.00 95.94 238 ALA A CA 1
ATOM 1767 C C . ALA A 1 238 ? 0.484 3.679 5.990 1.00 95.94 238 ALA A C 1
ATOM 1769 O O . ALA A 1 238 ? 0.015 3.809 7.124 1.00 95.94 238 ALA A O 1
ATOM 1770 N N . LEU A 1 239 ? -0.250 3.188 4.982 1.00 93.88 239 LEU A N 1
ATOM 1771 C CA . LEU A 1 239 ? -1.695 2.934 5.064 1.00 93.88 239 LEU A CA 1
ATOM 1772 C C . LEU A 1 239 ? -2.133 2.105 6.294 1.00 93.88 239 LEU A C 1
ATOM 1774 O O . LEU A 1 239 ? -3.087 2.509 6.969 1.00 93.88 239 LEU A O 1
ATOM 1778 N N . PRO A 1 240 ? -1.451 0.998 6.677 1.00 91.75 240 PRO A N 1
ATOM 1779 C CA . PRO A 1 240 ? -1.799 0.241 7.876 1.00 91.75 240 PRO A CA 1
ATOM 1780 C C . PRO A 1 240 ? -1.852 1.098 9.140 1.00 91.75 240 PRO A C 1
ATOM 1782 O O . PRO A 1 240 ? -2.708 0.859 9.993 1.00 91.75 240 PRO A O 1
ATOM 1785 N N . PHE A 1 241 ? -0.964 2.085 9.251 1.00 93.00 241 PHE A N 1
ATOM 1786 C CA . PHE A 1 241 ? -0.766 2.916 10.434 1.00 93.00 241 PHE A CA 1
ATOM 1787 C C . PHE A 1 241 ? -1.770 4.068 10.550 1.00 93.00 241 PHE A C 1
ATOM 1789 O O . PHE A 1 241 ? -1.922 4.621 11.632 1.00 93.00 241 PHE A O 1
ATOM 1796 N N . ALA A 1 242 ? -2.523 4.380 9.495 1.00 91.62 242 ALA A N 1
ATOM 1797 C CA . ALA A 1 242 ? -3.534 5.440 9.523 1.00 91.62 242 ALA A CA 1
ATOM 1798 C C . ALA A 1 242 ? -4.946 4.959 9.888 1.00 91.62 242 ALA A C 1
ATOM 1800 O O . ALA A 1 242 ? -5.840 5.753 10.154 1.00 91.62 242 ALA A O 1
ATOM 1801 N N . SER A 1 243 ? -5.175 3.653 9.950 1.00 85.56 243 SER A N 1
ATOM 1802 C CA . SER A 1 243 ? -6.500 3.090 10.257 1.00 85.56 243 SER A CA 1
ATOM 1803 C C . SER A 1 243 ? -7.082 3.505 11.614 1.00 85.56 243 SER A C 1
ATOM 1805 O O . SER A 1 243 ? -8.292 3.657 11.717 1.00 85.56 243 SER A O 1
ATOM 1807 N N . ALA A 1 244 ? -6.268 3.750 12.645 1.00 85.44 244 ALA A N 1
ATOM 1808 C CA . ALA A 1 244 ? -6.807 4.256 13.911 1.00 85.44 244 ALA A CA 1
ATOM 1809 C C . ALA A 1 244 ? -7.269 5.717 13.806 1.00 85.44 244 ALA A C 1
ATOM 1811 O O . ALA A 1 244 ? -8.211 6.105 14.489 1.00 85.44 244 ALA A O 1
ATOM 1812 N N . LEU A 1 245 ? -6.657 6.516 12.921 1.00 90.12 245 LEU A N 1
ATOM 1813 C CA . LEU A 1 245 ? -7.186 7.837 12.587 1.00 90.12 245 LEU A CA 1
ATOM 1814 C C . LEU A 1 245 ? -8.579 7.703 11.957 1.00 90.12 245 LEU A C 1
ATOM 1816 O O . LEU A 1 245 ? -9.473 8.460 12.312 1.00 90.12 245 LEU A O 1
ATOM 1820 N N . ALA A 1 246 ? -8.792 6.694 11.109 1.00 88.88 246 ALA A N 1
ATOM 1821 C CA . ALA A 1 246 ? -10.109 6.412 10.537 1.00 88.88 246 ALA A CA 1
ATOM 1822 C C . ALA A 1 246 ? -11.144 5.946 11.573 1.00 88.88 246 ALA A C 1
ATOM 1824 O O . ALA A 1 246 ? -12.323 6.274 11.475 1.00 88.88 246 ALA A O 1
ATOM 1825 N N . GLU A 1 247 ? -10.726 5.195 12.593 1.00 87.50 247 GLU A N 1
ATOM 1826 C CA . GLU A 1 247 ? -11.603 4.836 13.714 1.00 87.50 247 GLU A CA 1
ATOM 1827 C C . GLU A 1 247 ? -11.993 6.069 14.546 1.00 87.50 247 GLU A C 1
ATOM 1829 O O . GLU A 1 247 ? -13.155 6.206 14.936 1.00 87.50 247 GLU A O 1
ATOM 1834 N N . LEU A 1 248 ? -11.051 6.993 14.773 1.00 89.06 248 LEU A N 1
ATOM 1835 C CA . LEU A 1 248 ? -11.319 8.253 15.470 1.00 89.06 248 LEU A CA 1
ATOM 1836 C C . LEU A 1 248 ? -12.288 9.154 14.709 1.00 89.06 248 LEU A C 1
ATOM 1838 O O . LEU A 1 248 ? -13.210 9.698 15.314 1.00 89.06 248 LEU A O 1
ATOM 1842 N N . THR A 1 249 ? -12.095 9.321 13.399 1.00 88.12 249 THR A N 1
ATOM 1843 C CA . THR A 1 249 ? -12.961 10.188 12.586 1.00 88.12 249 THR A CA 1
ATOM 1844 C C . THR A 1 249 ? -14.385 9.654 12.495 1.00 88.12 249 THR A C 1
ATOM 1846 O O . THR A 1 249 ? -15.329 10.439 12.469 1.00 88.12 249 THR A O 1
ATOM 1849 N N . ARG A 1 250 ? -14.561 8.329 12.518 1.00 86.31 250 ARG A N 1
ATOM 1850 C CA . ARG A 1 250 ? -15.879 7.678 12.469 1.00 86.31 250 ARG A CA 1
ATOM 1851 C C . ARG A 1 250 ? -16.591 7.599 13.820 1.00 86.31 250 ARG A C 1
ATOM 1853 O O . ARG A 1 250 ? -17.790 7.337 13.843 1.00 86.31 250 ARG A O 1
ATOM 1860 N N . SER A 1 251 ? -15.886 7.793 14.937 1.00 89.81 251 SER A N 1
ATOM 1861 C CA . SER A 1 251 ? -16.448 7.651 16.285 1.00 89.81 251 SER A CA 1
ATOM 1862 C C . SER A 1 251 ? -16.409 8.969 17.067 1.00 89.81 251 SER A C 1
ATOM 1864 O O . SER A 1 251 ? -15.396 9.292 17.698 1.00 89.81 251 SER A O 1
ATOM 1866 N N . PRO A 1 252 ? -17.537 9.705 17.140 1.00 87.06 252 PRO A N 1
ATOM 1867 C CA . PRO A 1 252 ? -17.633 10.926 17.942 1.00 87.06 252 PRO A CA 1
ATOM 1868 C C . PRO A 1 252 ? -17.315 10.697 19.426 1.00 87.06 252 PRO A C 1
ATOM 1870 O O . PRO A 1 252 ? -16.832 11.594 20.112 1.00 87.06 252 PRO A O 1
ATOM 1873 N N . GLY A 1 253 ? -17.582 9.492 19.945 1.00 88.38 253 GLY A N 1
ATOM 1874 C CA . GLY A 1 253 ? -17.246 9.113 21.318 1.00 88.38 253 GLY A CA 1
ATOM 1875 C C . GLY A 1 253 ? -15.737 9.080 21.565 1.00 88.38 253 GLY A C 1
ATOM 1876 O O . GLY A 1 253 ? -15.260 9.729 22.493 1.00 88.38 253 GLY A O 1
ATOM 1877 N N . LEU A 1 254 ? -14.982 8.388 20.702 1.00 85.81 254 LEU A N 1
ATOM 1878 C CA . LEU A 1 254 ? -13.518 8.322 20.814 1.00 85.81 254 LEU A CA 1
ATOM 1879 C C . LEU A 1 254 ? -12.873 9.691 20.591 1.00 85.81 254 LEU A C 1
ATOM 1881 O O . LEU A 1 254 ? -11.926 10.058 21.282 1.00 85.81 254 LEU A O 1
ATOM 1885 N N . ARG A 1 255 ? -13.429 10.477 19.667 1.00 88.25 255 ARG A N 1
ATOM 1886 C CA . ARG A 1 255 ? -12.973 11.839 19.394 1.00 88.25 255 ARG A CA 1
ATOM 1887 C C . ARG A 1 255 ? -13.131 12.765 20.602 1.00 88.25 255 ARG A C 1
ATOM 1889 O O . ARG A 1 255 ? -12.206 13.513 20.915 1.00 88.25 255 ARG A O 1
ATOM 1896 N N . ARG A 1 256 ? -14.260 12.684 21.319 1.00 88.75 256 ARG A N 1
ATOM 1897 C CA . ARG A 1 256 ? -14.484 13.447 22.563 1.00 88.75 256 ARG A CA 1
ATOM 1898 C C . ARG A 1 256 ? -13.455 13.118 23.641 1.00 88.75 256 ARG A C 1
ATOM 1900 O O . ARG A 1 256 ? -13.068 14.004 24.389 1.00 88.75 256 ARG A O 1
ATOM 1907 N N . TRP A 1 257 ? -12.974 11.878 23.669 1.00 86.6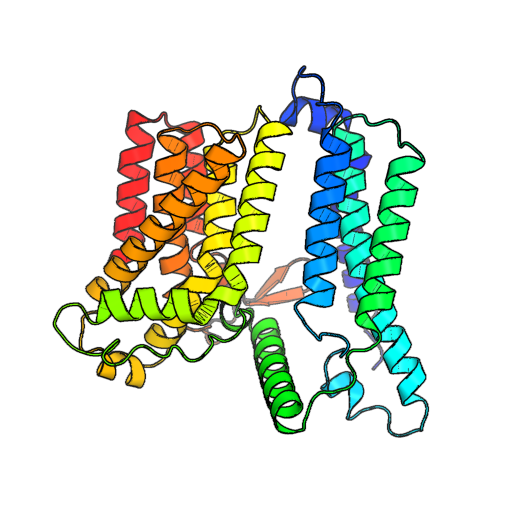2 257 TRP A N 1
ATOM 1908 C CA . TRP A 1 257 ? -11.946 11.434 24.608 1.00 86.62 257 TRP A CA 1
ATOM 1909 C C . TRP A 1 257 ? -10.574 12.083 24.369 1.00 86.62 257 TRP A C 1
ATOM 1911 O O . TRP A 1 257 ? -9.826 12.285 25.318 1.00 86.62 257 TRP A O 1
ATOM 1921 N N . ILE A 1 258 ? -10.245 12.435 23.120 1.00 88.69 258 ILE A N 1
ATOM 1922 C CA . ILE A 1 258 ? -8.994 13.142 22.787 1.00 88.69 258 ILE A CA 1
ATOM 1923 C C . ILE A 1 258 ? -9.093 14.635 23.124 1.00 88.69 258 ILE A C 1
ATOM 1925 O O . ILE A 1 258 ? -8.090 15.248 23.483 1.00 88.69 258 ILE A O 1
ATOM 1929 N N . GLY A 1 259 ? -10.287 15.226 23.005 1.00 88.44 259 GLY A N 1
ATOM 1930 C CA . GLY A 1 259 ? -10.543 16.614 23.405 1.00 88.44 259 GLY A CA 1
ATOM 1931 C C . GLY A 1 259 ? -9.813 17.677 22.571 1.00 88.44 259 GLY A C 1
ATOM 1932 O O . GLY A 1 259 ? -9.658 18.802 23.035 1.00 88.44 259 GLY A O 1
ATOM 1933 N N . ARG A 1 260 ? -9.345 17.340 21.359 1.00 92.06 260 ARG A N 1
ATOM 1934 C CA . ARG A 1 260 ? -8.625 18.251 20.448 1.00 92.06 260 ARG A CA 1
ATOM 1935 C C . ARG A 1 260 ? -9.363 18.464 19.127 1.00 92.06 260 ARG A C 1
ATOM 1937 O O . ARG A 1 260 ? -10.230 17.673 18.750 1.00 92.06 260 ARG A O 1
ATOM 1944 N N . GLY A 1 261 ? -9.024 19.551 18.433 1.00 91.75 261 GLY A N 1
ATOM 1945 C CA . GLY A 1 261 ? -9.631 19.907 17.149 1.00 91.75 261 GLY A CA 1
ATOM 1946 C C . GLY A 1 261 ? -9.226 18.954 16.019 1.00 91.75 261 GLY A C 1
ATOM 1947 O O . GLY A 1 261 ? -8.121 18.417 16.015 1.00 91.75 261 GLY A O 1
ATOM 1948 N N . ASP A 1 262 ? -10.093 18.783 15.015 1.00 91.81 262 ASP A N 1
ATOM 1949 C CA . ASP A 1 262 ? -9.827 17.876 13.882 1.00 91.81 262 ASP A CA 1
ATOM 1950 C C . ASP A 1 262 ? -8.551 18.225 13.130 1.00 91.81 262 ASP A C 1
ATOM 1952 O O . ASP A 1 262 ? -7.773 17.339 12.784 1.00 91.81 262 ASP A O 1
ATOM 1956 N N . ARG A 1 263 ? -8.323 19.521 12.901 1.00 93.56 263 ARG A N 1
ATOM 1957 C CA . ARG A 1 263 ? -7.128 20.005 12.204 1.00 93.56 263 ARG A CA 1
ATOM 1958 C C . ARG A 1 263 ? -5.856 19.611 12.947 1.00 93.56 263 ARG A C 1
ATOM 1960 O O . ARG A 1 263 ? -4.907 19.160 12.320 1.00 93.56 263 ARG A O 1
ATOM 1967 N N . GLU A 1 264 ? -5.861 19.726 14.274 1.00 93.88 264 GLU A N 1
ATOM 1968 C CA . GLU A 1 264 ? -4.730 19.347 15.124 1.00 93.88 264 GLU A CA 1
ATOM 1969 C C . GLU A 1 264 ? -4.468 17.839 15.056 1.00 93.88 264 GLU A C 1
ATOM 1971 O O . GLU A 1 264 ? -3.328 17.418 14.857 1.00 93.88 264 GLU A O 1
ATOM 1976 N N . VAL A 1 265 ? -5.523 17.020 15.143 1.00 92.94 265 VAL A N 1
ATOM 1977 C CA . VAL A 1 265 ? -5.416 15.557 15.036 1.00 92.94 265 VAL A CA 1
ATOM 1978 C C . VAL A 1 265 ? -4.872 15.134 13.671 1.00 92.94 265 VAL A C 1
ATOM 1980 O O . VAL A 1 265 ? -3.943 14.327 13.607 1.00 92.94 265 VAL A O 1
ATOM 1983 N N . ARG A 1 266 ? -5.390 15.707 12.580 1.00 94.88 266 ARG A N 1
ATOM 1984 C CA . ARG A 1 266 ? -4.961 15.384 11.210 1.00 94.88 266 ARG A CA 1
ATOM 1985 C C . ARG A 1 266 ? -3.543 15.854 10.920 1.00 94.88 266 ARG A C 1
ATOM 1987 O O . ARG A 1 266 ? -2.756 15.071 10.396 1.00 94.88 266 ARG A O 1
ATOM 1994 N N . ALA A 1 267 ? -3.197 17.085 11.297 1.00 95.69 267 ALA A N 1
ATOM 1995 C CA . ALA A 1 267 ? -1.855 17.628 11.103 1.00 95.69 267 ALA A CA 1
ATOM 1996 C C . ALA A 1 267 ? -0.811 16.838 11.902 1.00 95.69 267 ALA A C 1
ATOM 1998 O O . ALA A 1 267 ? 0.241 16.491 11.370 1.00 95.69 267 ALA A O 1
ATOM 1999 N N . THR A 1 268 ? -1.128 16.472 13.147 1.00 95.19 268 THR A N 1
ATOM 2000 C CA . THR A 1 268 ? -0.230 15.660 13.977 1.00 95.19 268 THR A CA 1
ATOM 2001 C C . THR A 1 268 ? -0.072 14.249 13.415 1.00 95.19 268 THR A C 1
ATOM 2003 O O . THR A 1 268 ? 1.043 13.737 13.354 1.00 95.19 268 THR A O 1
ATOM 2006 N N . ALA A 1 269 ? -1.159 13.618 12.958 1.00 94.38 269 ALA A N 1
ATOM 2007 C CA . ALA A 1 269 ? -1.083 12.311 12.313 1.00 94.38 269 ALA A CA 1
ATOM 2008 C C . ALA A 1 269 ? -0.257 12.365 11.019 1.00 94.38 269 ALA A C 1
ATOM 2010 O O . ALA A 1 269 ? 0.587 11.497 10.809 1.00 94.38 269 ALA A O 1
ATOM 2011 N N . ALA A 1 270 ? -0.443 13.398 10.191 1.00 96.44 270 ALA A N 1
ATOM 2012 C CA . ALA A 1 270 ? 0.356 13.612 8.990 1.00 96.44 270 ALA A CA 1
ATOM 2013 C C . ALA A 1 270 ? 1.842 13.782 9.336 1.00 96.44 270 ALA A C 1
ATOM 2015 O O . ALA A 1 270 ? 2.672 13.093 8.756 1.00 96.44 270 ALA A O 1
ATOM 2016 N N . ALA A 1 271 ? 2.179 14.607 10.332 1.00 96.62 271 ALA A N 1
ATOM 2017 C CA . ALA A 1 271 ? 3.559 14.801 10.777 1.00 96.62 271 ALA A CA 1
ATOM 2018 C C . ALA A 1 271 ? 4.204 13.495 11.274 1.00 96.62 271 ALA A C 1
ATOM 2020 O O . ALA A 1 271 ? 5.321 13.161 10.886 1.00 96.62 271 ALA A O 1
ATOM 2021 N N . VAL A 1 272 ? 3.486 12.709 12.082 1.00 95.81 272 VAL A N 1
ATOM 2022 C CA . VAL A 1 272 ? 3.970 11.407 12.567 1.00 95.81 272 VAL A CA 1
ATOM 2023 C C . VAL A 1 272 ? 4.153 10.408 11.418 1.00 95.81 272 VAL A C 1
ATOM 2025 O O . VAL A 1 272 ? 5.130 9.658 11.413 1.00 95.81 272 VAL A O 1
ATOM 2028 N N . LEU A 1 273 ? 3.263 10.410 10.422 1.00 96.06 273 LEU A N 1
ATOM 2029 C CA . LEU A 1 273 ? 3.417 9.583 9.223 1.00 96.06 273 LEU A CA 1
ATOM 2030 C C . LEU A 1 273 ? 4.585 10.040 8.345 1.00 96.06 273 LEU A C 1
ATOM 2032 O O . LEU A 1 273 ? 5.283 9.182 7.819 1.00 96.06 273 LEU A O 1
ATOM 2036 N N . VAL A 1 274 ? 4.843 11.345 8.223 1.00 97.44 274 VAL A N 1
ATOM 2037 C CA . VAL A 1 274 ? 6.032 11.867 7.527 1.00 97.44 274 VAL A CA 1
ATOM 2038 C C . VAL A 1 274 ? 7.307 11.388 8.216 1.00 97.44 274 VAL A C 1
ATOM 2040 O O . VAL A 1 274 ? 8.201 10.895 7.540 1.00 97.44 274 VAL A O 1
ATOM 2043 N N . LEU A 1 275 ? 7.380 11.438 9.550 1.00 96.88 275 LEU A N 1
ATOM 2044 C CA . LEU A 1 275 ? 8.533 10.911 10.293 1.00 96.88 275 LEU A CA 1
ATOM 2045 C C . LEU A 1 275 ? 8.720 9.403 10.074 1.00 96.88 275 LEU A C 1
ATOM 2047 O O . LEU A 1 275 ? 9.837 8.938 9.856 1.00 96.88 275 LEU A O 1
ATOM 2051 N N . PHE A 1 276 ? 7.630 8.633 10.095 1.00 96.31 276 PHE A N 1
ATOM 2052 C CA . PHE A 1 276 ? 7.672 7.211 9.754 1.00 96.31 276 PHE A CA 1
ATOM 2053 C C . PHE A 1 276 ? 8.173 6.983 8.320 1.00 96.31 276 PHE A C 1
ATOM 2055 O O . PHE A 1 276 ? 9.011 6.111 8.098 1.00 96.31 276 PHE A O 1
ATOM 2062 N N . LEU A 1 277 ? 7.685 7.769 7.357 1.00 97.50 277 LEU A N 1
ATOM 2063 C CA . LEU A 1 277 ? 8.079 7.661 5.957 1.00 97.50 277 LEU A CA 1
ATOM 2064 C C . LEU A 1 277 ? 9.518 8.103 5.708 1.00 97.50 277 LEU A C 1
ATOM 2066 O O . LEU A 1 277 ? 10.165 7.490 4.875 1.00 97.50 277 LEU A O 1
ATOM 2070 N N . ALA A 1 278 ? 10.048 9.064 6.462 1.00 97.19 278 ALA A N 1
ATOM 2071 C CA . ALA A 1 278 ? 11.461 9.434 6.409 1.00 97.19 278 ALA A CA 1
ATOM 2072 C C . ALA A 1 278 ? 12.365 8.282 6.888 1.00 97.19 278 ALA A C 1
ATOM 2074 O O . ALA A 1 278 ? 13.385 7.984 6.273 1.00 97.19 278 ALA A O 1
ATOM 2075 N N . LEU A 1 279 ? 11.970 7.566 7.951 1.00 96.94 279 LEU A N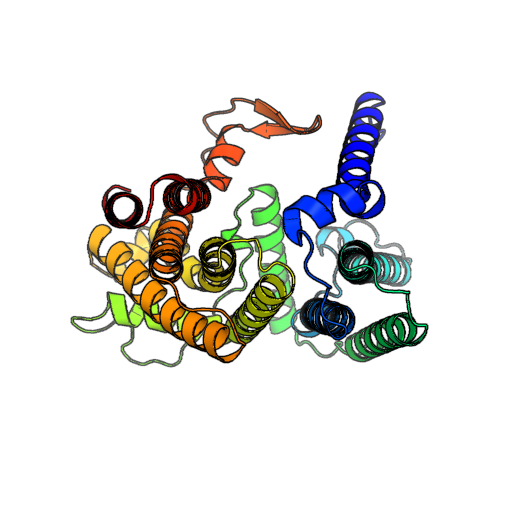 1
ATOM 2076 C CA . LEU A 1 279 ? 12.684 6.357 8.387 1.00 96.94 279 LEU A CA 1
ATOM 2077 C C . LEU A 1 279 ? 12.584 5.230 7.350 1.00 96.94 279 LEU A C 1
ATOM 2079 O O . LEU A 1 279 ? 13.549 4.505 7.113 1.00 96.94 279 LEU A O 1
ATOM 2083 N N . TRP A 1 280 ? 11.412 5.076 6.733 1.00 97.00 280 TRP A N 1
ATOM 2084 C CA . TRP A 1 280 ? 11.187 4.099 5.671 1.00 97.00 280 TRP A CA 1
ATOM 2085 C C . TRP A 1 280 ? 11.972 4.439 4.391 1.00 97.00 280 TRP A C 1
ATOM 2087 O O . TRP A 1 280 ? 12.522 3.540 3.763 1.00 97.00 280 TRP A O 1
ATOM 2097 N N . GLU A 1 281 ? 12.092 5.720 4.043 1.00 96.44 281 GLU A N 1
ATOM 2098 C CA . GLU A 1 281 ? 12.946 6.213 2.961 1.00 96.44 281 GLU A CA 1
ATOM 2099 C C . GLU A 1 281 ? 14.409 5.934 3.263 1.00 96.44 281 GLU A C 1
ATOM 2101 O O . GLU A 1 281 ? 15.093 5.386 2.412 1.00 96.44 281 GLU A O 1
ATOM 2106 N N . GLY A 1 282 ? 14.875 6.203 4.487 1.00 96.69 282 GLY A N 1
ATOM 2107 C CA . GLY A 1 282 ? 16.231 5.849 4.906 1.00 96.69 282 GLY A CA 1
ATOM 2108 C C . GLY A 1 282 ? 16.540 4.364 4.687 1.00 96.69 282 GLY A C 1
ATOM 2109 O O . GLY A 1 282 ? 17.629 4.020 4.232 1.00 96.69 282 GLY A O 1
ATOM 2110 N N . LEU A 1 283 ? 15.562 3.481 4.922 1.00 95.25 283 LEU A N 1
ATOM 2111 C CA . LEU A 1 283 ? 15.678 2.061 4.585 1.00 95.25 283 LEU A CA 1
ATOM 2112 C C . LEU A 1 283 ? 15.722 1.820 3.066 1.00 95.25 283 LEU A C 1
ATOM 2114 O O . LEU A 1 283 ? 16.546 1.034 2.613 1.00 95.25 283 LEU A O 1
ATOM 2118 N N . ALA A 1 284 ? 14.867 2.471 2.274 1.00 95.12 284 ALA A N 1
ATOM 2119 C CA . ALA A 1 284 ? 14.878 2.346 0.813 1.00 95.12 284 ALA A CA 1
ATOM 2120 C C . ALA A 1 284 ? 16.198 2.854 0.193 1.00 95.12 284 ALA A C 1
ATOM 2122 O O . ALA A 1 284 ? 16.755 2.212 -0.695 1.00 95.12 284 ALA A O 1
ATOM 2123 N N . VAL A 1 285 ? 16.739 3.956 0.713 1.00 95.50 285 VAL A N 1
ATOM 2124 C CA . VAL A 1 285 ? 18.033 4.535 0.327 1.00 95.50 285 VAL A CA 1
ATOM 2125 C C . VAL A 1 285 ? 19.178 3.602 0.703 1.00 95.50 285 VAL A C 1
ATOM 2127 O O . VAL A 1 285 ? 20.047 3.343 -0.124 1.00 95.50 285 VAL A O 1
ATOM 2130 N N . ALA A 1 286 ? 19.149 3.013 1.903 1.00 94.94 286 ALA A N 1
ATOM 2131 C CA . ALA A 1 286 ? 20.119 1.992 2.304 1.00 94.94 286 ALA A CA 1
ATOM 2132 C C . ALA A 1 286 ? 20.083 0.742 1.402 1.00 94.94 286 ALA A C 1
ATOM 2134 O O . ALA A 1 286 ? 21.076 0.027 1.300 1.00 94.94 286 ALA A O 1
ATOM 2135 N N . LEU A 1 287 ? 18.953 0.490 0.733 1.00 91.69 287 LEU A N 1
ATOM 2136 C CA . LEU A 1 287 ? 18.779 -0.575 -0.257 1.00 91.69 287 LEU A CA 1
ATOM 2137 C C . LEU A 1 287 ? 19.091 -0.128 -1.699 1.00 91.69 287 LEU A C 1
ATOM 2139 O O . LEU A 1 287 ? 18.930 -0.926 -2.620 1.00 91.69 287 LEU A O 1
ATOM 2143 N N . GLY A 1 288 ? 19.554 1.110 -1.903 1.00 91.69 288 GLY A N 1
ATOM 2144 C CA . GLY A 1 288 ? 20.047 1.610 -3.189 1.00 91.69 288 GLY A CA 1
ATOM 2145 C C . GLY A 1 288 ? 19.107 2.545 -3.954 1.00 91.69 288 GLY A C 1
ATOM 2146 O O . GLY A 1 288 ? 19.386 2.842 -5.111 1.00 91.69 288 GLY A O 1
ATOM 2147 N N . VAL A 1 289 ? 18.008 3.023 -3.357 1.00 94.38 289 VAL A N 1
ATOM 2148 C CA . VAL A 1 289 ? 17.161 4.050 -3.996 1.00 94.38 289 VAL A CA 1
ATOM 2149 C C . VAL A 1 289 ? 17.843 5.416 -3.946 1.00 94.38 289 VAL A C 1
ATOM 2151 O O . VAL A 1 289 ? 18.261 5.868 -2.881 1.00 94.38 289 VAL A O 1
ATOM 2154 N N . SER A 1 290 ? 17.932 6.102 -5.087 1.00 93.88 290 SER A N 1
ATOM 2155 C CA . SER A 1 290 ? 18.497 7.452 -5.146 1.00 93.88 290 SER A CA 1
ATOM 2156 C C . SER A 1 290 ? 17.619 8.474 -4.416 1.00 93.88 290 SER A C 1
ATOM 2158 O O . SER A 1 290 ? 16.407 8.526 -4.640 1.00 93.88 290 SER A O 1
ATOM 2160 N N . VAL A 1 291 ? 18.240 9.339 -3.610 1.00 93.56 291 VAL A N 1
ATOM 2161 C CA . VAL A 1 291 ? 17.560 10.467 -2.955 1.00 93.56 291 VAL A CA 1
ATOM 2162 C C . VAL A 1 291 ? 17.335 11.586 -3.965 1.00 93.56 291 VAL A C 1
ATOM 2164 O O . VAL A 1 291 ? 18.262 12.008 -4.655 1.00 93.56 291 VAL A O 1
ATOM 2167 N N . SER A 1 292 ? 16.114 12.111 -4.022 1.00 93.75 292 SER A N 1
ATOM 2168 C CA . SER A 1 292 ? 15.788 13.293 -4.819 1.00 93.75 292 SER A CA 1
ATOM 2169 C C . SER A 1 292 ? 14.807 14.198 -4.074 1.00 93.75 292 SER A C 1
ATOM 2171 O O . SER A 1 292 ? 14.011 13.739 -3.254 1.00 93.75 292 SER A O 1
ATOM 2173 N N . ALA A 1 293 ? 14.825 15.500 -4.376 1.00 93.25 293 ALA A N 1
ATOM 2174 C CA . ALA A 1 293 ? 13.864 16.447 -3.800 1.00 93.25 293 ALA A CA 1
ATOM 2175 C C . ALA A 1 293 ? 12.407 16.075 -4.148 1.00 93.25 293 ALA A C 1
ATOM 2177 O O . ALA A 1 293 ? 11.502 16.233 -3.323 1.00 93.25 293 ALA A O 1
ATOM 2178 N N . ALA A 1 294 ? 12.187 15.535 -5.352 1.00 93.38 294 ALA A N 1
ATOM 2179 C CA . ALA A 1 294 ? 10.895 15.004 -5.773 1.00 93.38 294 ALA A CA 1
ATOM 2180 C C . ALA A 1 294 ? 10.490 13.773 -4.945 1.00 93.38 294 ALA A C 1
ATOM 2182 O O . ALA A 1 294 ? 9.340 13.691 -4.521 1.00 93.38 294 ALA A O 1
ATOM 2183 N N . GLY A 1 295 ? 11.430 12.871 -4.640 1.00 94.06 295 GLY A N 1
ATOM 2184 C CA . GLY A 1 295 ? 11.221 11.709 -3.771 1.00 94.06 295 GLY A CA 1
ATOM 2185 C C . GLY A 1 295 ? 10.795 12.090 -2.355 1.00 94.06 295 GLY A C 1
ATOM 2186 O O . GLY A 1 295 ? 9.752 11.636 -1.885 1.00 94.06 295 GLY A O 1
ATOM 2187 N N . VAL A 1 296 ? 11.521 13.015 -1.723 1.00 95.94 296 VAL A N 1
ATOM 2188 C CA . VAL A 1 296 ? 11.170 13.535 -0.390 1.00 95.94 296 VAL A CA 1
ATOM 2189 C C . VAL A 1 296 ? 9.781 14.183 -0.406 1.00 95.94 296 VAL A C 1
ATOM 2191 O O . VAL A 1 296 ? 8.949 13.933 0.469 1.00 95.94 296 VAL A O 1
ATOM 2194 N N . THR A 1 297 ? 9.480 14.976 -1.439 1.00 96.31 297 THR A N 1
ATOM 2195 C CA . THR A 1 297 ? 8.158 15.605 -1.596 1.00 96.31 297 THR A CA 1
ATOM 2196 C C . THR A 1 297 ? 7.056 14.562 -1.795 1.00 96.31 297 THR A C 1
ATOM 2198 O O . THR A 1 297 ? 5.984 14.681 -1.198 1.00 96.31 297 THR A O 1
ATOM 2201 N N . ALA A 1 298 ? 7.314 13.507 -2.572 1.00 96.19 298 ALA A N 1
ATOM 2202 C CA . ALA A 1 298 ? 6.374 12.414 -2.800 1.00 96.19 298 ALA A CA 1
ATOM 2203 C C . ALA A 1 298 ? 5.995 11.685 -1.502 1.00 96.19 298 ALA A C 1
ATOM 2205 O O . ALA A 1 298 ? 4.855 11.245 -1.364 1.00 96.19 298 ALA A O 1
ATOM 2206 N N . LEU A 1 299 ? 6.890 11.614 -0.513 1.00 96.88 299 LEU A N 1
ATOM 2207 C CA . LEU A 1 299 ? 6.588 11.036 0.801 1.00 96.88 299 LEU A CA 1
ATOM 2208 C C . LEU A 1 299 ? 5.698 11.943 1.654 1.00 96.88 299 LEU A C 1
ATOM 2210 O O . LEU A 1 299 ? 4.787 11.454 2.325 1.00 96.88 299 LEU A O 1
ATOM 2214 N N . VAL A 1 300 ? 5.901 13.262 1.592 1.00 97.62 300 VAL A N 1
ATOM 2215 C CA . VAL A 1 300 ? 4.995 14.229 2.237 1.00 97.62 300 VAL A CA 1
ATOM 2216 C C . VAL A 1 300 ? 3.595 14.127 1.631 1.00 97.62 300 VAL A C 1
ATOM 2218 O O . VAL A 1 300 ? 2.601 14.039 2.358 1.00 97.62 300 VAL A O 1
ATOM 2221 N N . VAL A 1 301 ? 3.520 14.052 0.300 1.00 97.50 301 VAL A N 1
ATOM 2222 C CA . VAL A 1 301 ? 2.273 13.820 -0.437 1.00 97.50 301 VAL A CA 1
ATOM 2223 C C . VAL A 1 301 ? 1.650 12.481 -0.039 1.00 97.50 301 VAL A C 1
ATOM 2225 O O . VAL A 1 301 ? 0.450 12.427 0.219 1.00 97.50 301 VAL A O 1
ATOM 2228 N N . ALA A 1 302 ? 2.435 11.406 0.061 1.00 97.50 302 ALA A N 1
ATOM 2229 C CA . ALA A 1 302 ? 1.946 10.090 0.459 1.00 97.50 302 ALA A CA 1
ATOM 2230 C C . ALA A 1 302 ? 1.352 10.105 1.875 1.00 97.50 302 ALA A C 1
ATOM 2232 O O . ALA A 1 302 ? 0.261 9.573 2.080 1.00 97.50 302 ALA A O 1
ATOM 2233 N N . ALA A 1 303 ? 2.002 10.764 2.840 1.00 97.50 303 ALA A N 1
ATOM 2234 C CA . ALA A 1 303 ? 1.453 10.940 4.184 1.00 97.50 303 ALA A CA 1
ATOM 2235 C C . ALA A 1 303 ? 0.121 11.708 4.160 1.00 97.50 303 ALA A C 1
ATOM 2237 O O . ALA A 1 303 ? -0.852 11.270 4.779 1.00 97.50 303 ALA A O 1
ATOM 2238 N N . ALA A 1 304 ? 0.043 12.812 3.409 1.00 97.38 304 ALA A N 1
ATOM 2239 C CA . ALA A 1 304 ? -1.185 13.593 3.255 1.00 97.38 304 ALA A CA 1
ATOM 2240 C C . ALA A 1 304 ? -2.306 12.792 2.569 1.00 97.38 304 ALA A C 1
ATOM 2242 O O . ALA A 1 304 ? -3.450 12.814 3.023 1.00 97.38 304 ALA A O 1
ATOM 2243 N N . ALA A 1 305 ? -1.979 12.027 1.525 1.00 96.88 305 ALA A N 1
ATOM 2244 C CA . ALA A 1 305 ? -2.896 11.131 0.829 1.00 96.88 305 ALA A CA 1
ATOM 2245 C C . ALA A 1 305 ? -3.425 10.030 1.758 1.00 96.88 305 ALA A C 1
ATOM 2247 O O . ALA A 1 305 ? -4.618 9.724 1.739 1.00 96.88 305 ALA A O 1
ATOM 2248 N N . VAL A 1 306 ? -2.572 9.464 2.615 1.00 96.06 306 VAL A N 1
ATOM 2249 C CA . VAL A 1 306 ? -2.965 8.476 3.627 1.00 96.06 306 VAL A CA 1
ATOM 2250 C C . VAL A 1 306 ? -3.882 9.098 4.685 1.00 96.06 306 VAL A C 1
ATOM 2252 O O . VAL A 1 306 ? -4.908 8.501 5.012 1.00 96.06 306 VAL A O 1
ATOM 2255 N N . VAL A 1 307 ? -3.575 10.302 5.185 1.00 95.94 307 VAL A N 1
ATOM 2256 C CA . VAL A 1 307 ? -4.459 11.032 6.111 1.00 95.94 307 VAL A CA 1
ATOM 2257 C C . VAL A 1 307 ? -5.811 11.304 5.461 1.00 95.94 307 VAL A C 1
ATOM 2259 O O . VAL A 1 307 ? -6.828 10.957 6.051 1.00 95.94 307 VAL A O 1
ATOM 2262 N N . ARG A 1 308 ? -5.835 11.811 4.223 1.00 95.00 308 ARG A N 1
ATOM 2263 C CA . ARG A 1 308 ? -7.067 12.036 3.448 1.00 95.00 308 ARG A CA 1
ATOM 2264 C C . ARG A 1 308 ? -7.859 10.746 3.225 1.00 95.00 308 ARG A C 1
ATOM 2266 O O . ARG A 1 308 ? -9.081 10.755 3.340 1.00 95.00 308 ARG A O 1
ATOM 2273 N N . THR A 1 309 ? -7.173 9.630 2.966 1.00 93.44 309 THR A N 1
ATOM 2274 C CA . THR A 1 309 ? -7.805 8.303 2.866 1.00 93.44 309 THR A CA 1
ATOM 2275 C C . THR A 1 309 ? -8.462 7.927 4.198 1.00 93.44 309 THR A C 1
ATOM 2277 O O . THR A 1 309 ? -9.593 7.445 4.222 1.00 93.44 309 THR A O 1
ATOM 2280 N N . ALA A 1 310 ? -7.769 8.157 5.317 1.00 92.75 310 ALA A N 1
ATOM 2281 C CA . ALA A 1 310 ? -8.237 7.820 6.658 1.00 92.75 310 ALA A CA 1
ATOM 2282 C C . ALA A 1 310 ? -9.365 8.723 7.167 1.00 92.75 310 ALA A C 1
ATOM 2284 O O . ALA A 1 310 ? -10.240 8.258 7.894 1.00 92.75 310 ALA A O 1
ATOM 2285 N N . THR A 1 311 ? -9.376 9.995 6.777 1.00 92.56 311 THR A N 1
ATOM 2286 C CA . THR A 1 311 ? -10.376 10.973 7.221 1.00 92.56 311 THR A CA 1
ATOM 2287 C C . THR A 1 311 ? -11.544 11.142 6.264 1.00 92.56 311 THR A C 1
ATOM 2289 O O . THR A 1 311 ? -12.386 12.007 6.494 1.00 92.56 311 THR A O 1
ATOM 2292 N N . ARG A 1 312 ? -11.628 10.323 5.209 1.00 89.31 312 ARG A N 1
ATOM 2293 C CA . ARG A 1 312 ? -12.780 10.326 4.305 1.00 89.31 312 ARG A CA 1
ATOM 2294 C C . ARG A 1 312 ? -14.075 10.050 5.076 1.00 89.31 312 ARG A C 1
ATOM 2296 O O . ARG A 1 312 ? -14.087 9.263 6.029 1.00 89.31 312 ARG A O 1
ATOM 2303 N N . ALA A 1 313 ? -15.165 10.669 4.629 1.00 82.94 313 ALA A N 1
ATOM 2304 C CA . ALA A 1 313 ? -16.493 10.393 5.160 1.00 82.94 313 ALA A CA 1
ATOM 2305 C C . ALA A 1 313 ? -16.841 8.898 5.031 1.00 82.94 313 ALA A C 1
ATOM 2307 O O . ALA A 1 313 ? -16.301 8.183 4.180 1.00 82.94 313 ALA A O 1
ATOM 2308 N N . GLY A 1 314 ? -17.735 8.423 5.902 1.00 74.19 314 GLY A N 1
ATOM 2309 C CA . GLY A 1 314 ? -18.280 7.071 5.797 1.00 74.19 314 GLY A CA 1
ATOM 2310 C C . GLY A 1 314 ? -18.924 6.837 4.431 1.00 74.19 314 GLY A C 1
ATOM 2311 O O . GLY A 1 314 ? -19.301 7.785 3.744 1.00 74.19 314 GLY A O 1
ATOM 2312 N N . VAL A 1 315 ? -19.031 5.569 4.038 1.00 71.75 315 VAL A N 1
ATOM 2313 C CA . VAL A 1 315 ? -19.663 5.212 2.768 1.00 71.75 315 VAL A CA 1
ATOM 2314 C C . VAL A 1 315 ? -21.122 5.659 2.792 1.00 71.75 315 VAL A C 1
ATOM 2316 O O . VAL A 1 315 ? -21.925 5.117 3.550 1.00 71.75 315 VAL A O 1
ATOM 2319 N N . ASP A 1 316 ? -21.437 6.663 1.979 1.00 73.25 316 ASP A N 1
ATOM 2320 C CA . ASP A 1 316 ? -22.802 7.120 1.750 1.00 73.25 316 ASP A CA 1
ATOM 2321 C C . ASP A 1 316 ? -23.469 6.273 0.655 1.00 73.25 316 ASP A C 1
ATOM 2323 O O . ASP A 1 316 ? -23.000 6.236 -0.485 1.00 73.25 316 ASP A O 1
ATOM 2327 N N . TYR A 1 317 ? -24.553 5.584 1.020 1.00 69.81 317 TYR A N 1
ATOM 2328 C CA . TYR A 1 317 ? -25.384 4.788 0.110 1.00 69.81 317 TYR A CA 1
ATOM 2329 C C . TYR A 1 317 ? -26.624 5.547 -0.382 1.00 69.81 317 TYR A C 1
ATOM 2331 O O . TYR A 1 317 ? -27.411 4.983 -1.137 1.00 69.81 317 TYR A O 1
ATOM 2339 N N . GLY A 1 318 ? -26.821 6.801 0.037 1.00 71.75 318 GLY A N 1
ATOM 2340 C CA . GLY A 1 318 ? -27.970 7.618 -0.352 1.00 71.75 318 GLY A CA 1
ATOM 2341 C C . GLY A 1 318 ? -27.930 8.080 -1.811 1.00 71.75 318 GLY A C 1
ATOM 2342 O O . GLY A 1 318 ? -28.978 8.298 -2.411 1.00 71.75 318 GLY A O 1
ATOM 2343 N N . ASN A 1 319 ? -26.737 8.176 -2.410 1.00 62.88 319 ASN A N 1
ATOM 2344 C CA . ASN A 1 319 ? -26.539 8.623 -3.792 1.00 62.88 319 ASN A CA 1
ATOM 2345 C C . ASN A 1 319 ? -26.238 7.435 -4.727 1.00 62.88 319 ASN A C 1
ATOM 2347 O O . ASN A 1 319 ? -25.089 7.132 -5.053 1.00 62.88 319 ASN A O 1
ATOM 2351 N N . LEU A 1 320 ? -27.295 6.737 -5.157 1.00 59.72 320 LEU A N 1
ATOM 2352 C CA . LEU A 1 320 ? -27.243 5.541 -6.013 1.00 59.72 320 LEU A CA 1
ATOM 2353 C C . LEU A 1 320 ? -27.116 5.870 -7.511 1.00 59.72 320 LEU A C 1
ATOM 2355 O O . LEU A 1 320 ? -27.795 5.275 -8.346 1.00 59.72 320 LEU A O 1
ATOM 2359 N N . GLY A 1 321 ? -26.227 6.788 -7.891 1.00 66.81 321 GLY A N 1
ATOM 2360 C CA . GLY A 1 321 ? -25.753 6.777 -9.275 1.00 66.81 321 GLY A CA 1
ATOM 2361 C C . GLY A 1 321 ? -25.038 5.446 -9.505 1.00 66.81 321 GLY A C 1
ATOM 2362 O O . GLY A 1 321 ? -24.050 5.180 -8.830 1.00 66.81 321 GLY A O 1
ATOM 2363 N N . THR A 1 322 ? -25.531 4.572 -10.379 1.00 72.94 322 THR A N 1
ATOM 2364 C CA . THR A 1 322 ? -24.855 3.303 -10.695 1.00 72.94 322 THR A CA 1
ATOM 2365 C C . THR A 1 322 ? -24.002 3.473 -11.940 1.00 72.94 322 THR A C 1
ATOM 2367 O O . THR A 1 322 ? -24.501 3.924 -12.967 1.00 72.94 322 THR A O 1
ATOM 2370 N N . THR A 1 323 ? -22.736 3.075 -11.882 1.00 73.69 323 THR A N 1
ATOM 2371 C CA . THR A 1 323 ? -21.870 2.968 -13.057 1.00 73.69 323 THR A CA 1
ATOM 2372 C C . THR A 1 323 ? -21.579 1.502 -13.340 1.00 73.69 323 THR A C 1
ATOM 2374 O O . THR A 1 323 ? -21.379 0.699 -12.429 1.00 73.69 323 THR A O 1
ATOM 2377 N N . ALA A 1 324 ? -21.579 1.122 -14.615 1.00 73.31 324 ALA A N 1
ATOM 2378 C CA . ALA A 1 324 ? -21.185 -0.220 -15.016 1.00 73.31 324 ALA A CA 1
ATOM 2379 C C . ALA A 1 324 ? -19.654 -0.286 -15.110 1.00 73.31 324 ALA A C 1
ATOM 2381 O O . ALA A 1 324 ? -19.057 0.327 -15.992 1.00 73.31 324 ALA A O 1
ATOM 2382 N N . VAL A 1 325 ? -19.018 -1.044 -14.217 1.00 65.06 325 VAL A N 1
ATOM 2383 C CA . VAL A 1 325 ? -17.588 -1.372 -14.295 1.00 65.06 325 VAL A CA 1
ATOM 2384 C C . VAL A 1 325 ? -17.473 -2.847 -14.644 1.00 65.06 325 VAL A C 1
ATOM 2386 O O . VAL A 1 325 ? -17.862 -3.7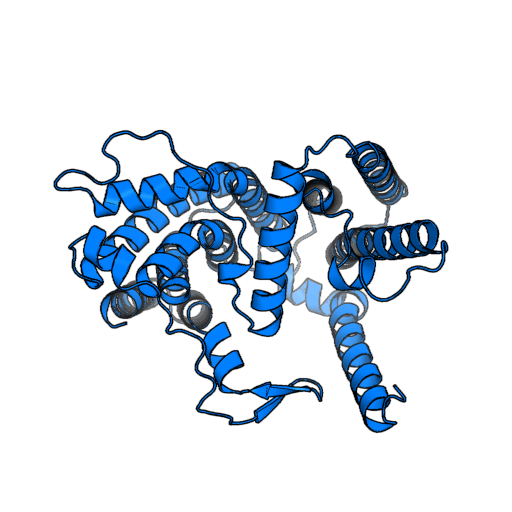04 -13.853 1.00 65.06 325 VAL A O 1
ATOM 2389 N N . ALA A 1 326 ? -16.978 -3.148 -15.847 1.00 59.44 326 ALA A N 1
ATOM 2390 C CA . ALA A 1 326 ? -16.874 -4.519 -16.361 1.00 59.44 326 ALA A CA 1
ATOM 2391 C C . ALA A 1 326 ? -18.198 -5.317 -16.261 1.00 59.44 326 ALA A C 1
ATOM 2393 O O . ALA A 1 326 ? -18.207 -6.494 -15.909 1.00 59.44 326 ALA A O 1
ATOM 2394 N N . GLY A 1 327 ? -19.333 -4.657 -16.526 1.00 58.84 327 GLY A N 1
ATOM 2395 C CA . GLY A 1 327 ? -20.669 -5.267 -16.463 1.00 58.84 327 GLY A CA 1
ATOM 2396 C C . GLY A 1 327 ? -21.257 -5.411 -15.053 1.00 58.84 327 GLY A C 1
ATOM 2397 O O . GLY A 1 327 ? -22.403 -5.828 -14.920 1.00 58.84 327 GLY A O 1
ATOM 2398 N N . ILE A 1 328 ? -20.521 -5.033 -14.004 1.00 62.03 328 ILE A N 1
ATOM 2399 C CA . ILE A 1 328 ? -21.027 -4.982 -12.630 1.00 62.03 328 ILE A CA 1
ATOM 2400 C C . ILE A 1 328 ? -21.496 -3.555 -12.352 1.00 62.03 328 ILE A C 1
ATOM 2402 O O . ILE A 1 328 ? -20.719 -2.608 -12.476 1.00 62.03 328 ILE A O 1
ATOM 2406 N N . LEU A 1 329 ? -22.765 -3.395 -11.972 1.00 68.19 329 LEU A N 1
ATOM 2407 C CA . LEU A 1 329 ? -23.283 -2.115 -11.494 1.00 68.19 329 LEU A CA 1
ATOM 2408 C C . LEU A 1 329 ? -22.671 -1.821 -10.125 1.00 68.19 329 LEU A C 1
ATOM 2410 O O . LEU A 1 329 ? -23.009 -2.452 -9.124 1.00 68.19 329 LEU A O 1
ATOM 2414 N N . VAL A 1 330 ? -21.748 -0.867 -10.097 1.00 70.19 330 VAL A N 1
ATOM 2415 C CA . VAL A 1 330 ? -21.119 -0.366 -8.881 1.00 70.19 330 VAL A CA 1
ATOM 2416 C C . VAL A 1 330 ? -21.675 1.032 -8.619 1.00 70.19 330 VAL A C 1
ATOM 2418 O O . VAL A 1 330 ? -21.695 1.861 -9.527 1.00 70.19 330 VAL A O 1
ATOM 2421 N N . PRO A 1 331 ? -22.138 1.337 -7.399 1.00 74.56 331 PRO A N 1
ATOM 2422 C CA . PRO A 1 331 ? -22.455 2.708 -7.023 1.00 74.56 331 PRO A CA 1
ATOM 2423 C C . PRO A 1 331 ? -21.267 3.640 -7.316 1.00 74.56 331 PRO A C 1
ATOM 2425 O O . PRO A 1 331 ? -20.179 3.456 -6.776 1.00 74.56 331 PRO A O 1
ATOM 2428 N N . ALA A 1 332 ? -21.461 4.654 -8.157 1.00 75.75 332 ALA A N 1
ATOM 2429 C CA . ALA A 1 332 ? -20.442 5.621 -8.563 1.00 75.75 332 ALA A CA 1
ATOM 2430 C C . ALA A 1 332 ? -19.797 6.309 -7.350 1.00 75.75 332 ALA A C 1
ATOM 2432 O O . ALA A 1 332 ? -18.587 6.542 -7.326 1.00 75.75 332 ALA A O 1
ATOM 2433 N N . GLY A 1 333 ? -20.597 6.551 -6.303 1.00 73.44 333 GLY A N 1
ATOM 2434 C 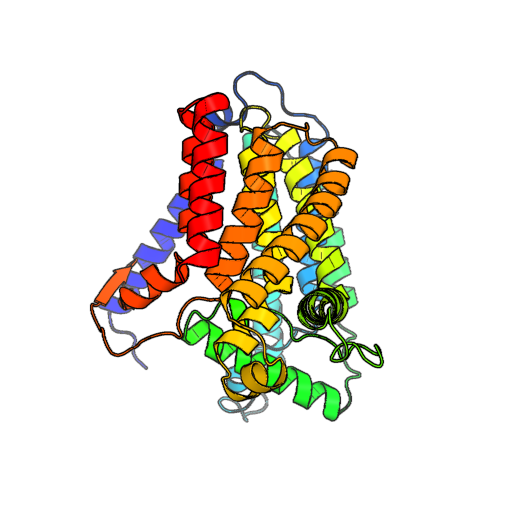CA . GLY A 1 333 ? -20.129 7.074 -5.023 1.00 73.44 333 GLY A CA 1
ATOM 2435 C C . GLY A 1 333 ? -19.043 6.210 -4.375 1.00 73.44 333 GLY A C 1
ATOM 2436 O O . GLY A 1 333 ? -18.108 6.756 -3.796 1.00 73.44 333 GLY A O 1
ATOM 2437 N N . LEU A 1 334 ? -19.087 4.882 -4.540 1.00 73.38 334 LEU A N 1
ATOM 2438 C CA . LEU A 1 334 ? -18.051 3.982 -4.023 1.00 73.38 334 LEU A CA 1
ATOM 2439 C C . LEU A 1 334 ? -16.724 4.148 -4.766 1.00 73.38 334 LEU A C 1
ATOM 2441 O O . LEU A 1 334 ? -15.673 4.160 -4.129 1.00 73.38 334 LEU A O 1
ATOM 2445 N N . LEU A 1 335 ? -16.751 4.301 -6.094 1.00 73.56 335 LEU A N 1
ATOM 2446 C CA . LEU A 1 335 ? -15.530 4.498 -6.885 1.00 73.56 335 LEU A CA 1
ATOM 2447 C C . LEU A 1 335 ? -14.846 5.812 -6.507 1.00 73.56 335 LEU A C 1
ATOM 2449 O O . LEU A 1 335 ? -13.642 5.834 -6.253 1.00 73.56 335 LEU A O 1
ATOM 2453 N N . TRP A 1 336 ? -15.632 6.885 -6.385 1.00 78.12 336 TRP A N 1
ATOM 2454 C CA . TRP A 1 336 ? -15.129 8.184 -5.945 1.00 78.12 336 TRP A CA 1
ATOM 2455 C C . TRP A 1 336 ? -14.544 8.125 -4.527 1.00 78.12 336 TRP A C 1
ATOM 2457 O O . TRP A 1 336 ? -13.471 8.663 -4.261 1.00 78.12 336 TRP A O 1
ATOM 2467 N N . GLN A 1 337 ? -15.206 7.409 -3.614 1.00 77.25 337 GLN A N 1
ATOM 2468 C CA . GLN A 1 337 ? -14.727 7.235 -2.242 1.00 77.25 337 GLN A CA 1
ATOM 2469 C C . GLN A 1 337 ? -13.442 6.403 -2.158 1.00 77.25 337 GLN A C 1
ATOM 2471 O O . GLN A 1 337 ? -12.586 6.697 -1.321 1.00 77.25 337 GLN A O 1
ATOM 2476 N N . VAL A 1 338 ? -13.283 5.368 -2.991 1.00 77.50 338 VAL A N 1
ATOM 2477 C CA . VAL A 1 338 ? -12.044 4.570 -3.070 1.00 77.50 338 VAL A CA 1
ATOM 2478 C C . VAL A 1 338 ? -10.895 5.396 -3.642 1.00 77.50 338 VAL A C 1
ATOM 2480 O O . VAL A 1 338 ? -9.773 5.277 -3.155 1.00 77.50 338 VAL A O 1
ATOM 2483 N N . GLY A 1 339 ? -11.180 6.272 -4.607 1.00 83.38 339 GLY A N 1
ATOM 2484 C CA . GLY A 1 339 ? -10.201 7.209 -5.156 1.00 83.38 339 GLY A CA 1
ATOM 2485 C C . GLY A 1 339 ? -9.753 8.297 -4.175 1.00 83.38 339 GLY A C 1
ATOM 2486 O O . GLY A 1 339 ? -8.725 8.923 -4.410 1.00 83.38 339 GLY A O 1
ATOM 2487 N N . HIS A 1 340 ? -10.471 8.510 -3.068 1.00 87.50 340 HIS A N 1
ATOM 2488 C CA . HIS A 1 340 ? -10.195 9.598 -2.133 1.00 87.50 340 HIS A CA 1
ATOM 2489 C C . HIS A 1 340 ? -8.907 9.365 -1.325 1.00 87.50 340 HIS A C 1
ATOM 2491 O O . HIS A 1 340 ? -8.850 8.491 -0.459 1.00 87.50 340 HIS A O 1
ATOM 2497 N N . GLY A 1 341 ? -7.878 10.167 -1.594 1.00 90.94 341 GLY A N 1
ATOM 2498 C CA . GLY A 1 341 ? -6.514 9.993 -1.098 1.00 90.94 341 GLY A CA 1
ATOM 2499 C C . GLY A 1 341 ? -5.548 9.601 -2.221 1.00 90.94 341 GLY A C 1
ATOM 2500 O O . GLY A 1 341 ? -4.651 10.392 -2.519 1.00 90.94 341 GLY A O 1
ATOM 2501 N N . PRO A 1 342 ? -5.713 8.427 -2.866 1.00 92.88 342 PRO A N 1
ATOM 2502 C CA . PRO A 1 342 ? -4.929 8.051 -4.045 1.00 92.88 342 PRO A CA 1
ATOM 2503 C C . PRO A 1 342 ? -4.979 9.085 -5.176 1.00 92.88 342 PRO A C 1
ATOM 2505 O O . PRO A 1 342 ? -3.973 9.292 -5.848 1.00 92.88 342 PRO A O 1
ATOM 2508 N N . ASP A 1 343 ? -6.113 9.765 -5.354 1.00 93.56 343 ASP A N 1
ATOM 2509 C CA . ASP A 1 343 ? -6.277 10.872 -6.298 1.00 93.56 343 ASP A CA 1
ATOM 2510 C C . ASP A 1 343 ? -5.241 11.987 -6.080 1.00 93.56 343 ASP A C 1
ATOM 2512 O O . ASP A 1 343 ? -4.551 12.383 -7.017 1.00 93.56 343 ASP A O 1
ATOM 2516 N N . LEU A 1 344 ? -5.071 12.443 -4.835 1.00 94.94 344 LEU A N 1
ATOM 2517 C CA . LEU A 1 344 ? -4.071 13.443 -4.460 1.00 94.94 344 LEU A CA 1
ATOM 2518 C C . LEU A 1 344 ? -2.655 12.959 -4.779 1.00 94.94 344 LEU A C 1
ATOM 2520 O O . LEU A 1 344 ? -1.856 13.723 -5.315 1.00 94.94 344 LEU A O 1
ATOM 2524 N N . LEU A 1 345 ? -2.352 11.700 -4.449 1.00 95.50 345 LEU A N 1
ATOM 2525 C CA . LEU A 1 345 ? -1.034 11.122 -4.694 1.00 95.50 345 LEU A CA 1
ATOM 2526 C C . LEU A 1 345 ? -0.706 11.122 -6.187 1.00 95.50 345 LEU A C 1
ATOM 2528 O O . LEU A 1 345 ? 0.343 11.626 -6.572 1.00 95.50 345 LEU A O 1
ATOM 2532 N N . VAL A 1 346 ? -1.611 10.611 -7.024 1.00 94.19 346 VAL A N 1
ATOM 2533 C CA . VAL A 1 346 ? -1.402 10.535 -8.476 1.00 94.19 346 VAL A CA 1
ATOM 2534 C C . VAL A 1 346 ? -1.272 11.930 -9.085 1.00 94.19 346 VAL A C 1
ATOM 2536 O O . VAL A 1 346 ? -0.337 12.162 -9.845 1.00 94.19 346 VAL A O 1
ATOM 2539 N N . VAL A 1 347 ? -2.148 12.875 -8.722 1.00 94.56 347 VAL A N 1
ATOM 2540 C CA . VAL A 1 347 ? -2.078 14.257 -9.230 1.00 94.56 347 VAL A CA 1
ATOM 2541 C C . VAL A 1 347 ? -0.733 14.899 -8.888 1.00 94.56 347 VAL A C 1
ATOM 2543 O O . VAL A 1 347 ? -0.075 15.442 -9.770 1.00 94.56 347 VAL A O 1
ATOM 2546 N N . CYS A 1 348 ? -0.285 14.802 -7.636 1.00 94.12 348 CYS A N 1
ATOM 2547 C CA . CYS A 1 348 ? 0.994 15.373 -7.221 1.00 94.12 348 CYS A CA 1
ATOM 2548 C C . CYS A 1 348 ? 2.198 14.664 -7.865 1.00 94.12 348 CYS A C 1
ATOM 2550 O O . CYS A 1 348 ? 3.148 15.336 -8.249 1.00 94.12 348 CYS A O 1
ATOM 2552 N N . LEU A 1 349 ? 2.168 13.337 -8.039 1.00 93.50 349 LEU A N 1
ATOM 2553 C CA . LEU A 1 349 ? 3.240 12.607 -8.733 1.00 93.50 349 LEU A CA 1
ATOM 2554 C C . LEU A 1 349 ? 3.344 13.005 -10.212 1.00 93.50 349 LEU A C 1
ATOM 2556 O O . LEU A 1 349 ? 4.446 13.203 -10.718 1.00 93.50 349 LEU A O 1
ATOM 2560 N N . VAL A 1 350 ? 2.211 13.197 -10.891 1.00 93.69 350 VAL A N 1
ATOM 2561 C CA . VAL A 1 350 ? 2.184 13.719 -12.267 1.00 93.69 350 VAL A CA 1
ATOM 2562 C C . VAL A 1 350 ? 2.702 15.158 -12.314 1.00 93.69 350 VAL A C 1
ATOM 2564 O O . VAL A 1 350 ? 3.499 15.490 -13.189 1.00 93.69 350 VAL A O 1
ATOM 2567 N N . LEU A 1 351 ? 2.316 16.010 -11.359 1.00 92.88 351 LEU A N 1
ATOM 2568 C CA . LEU A 1 351 ? 2.826 17.383 -11.276 1.00 92.88 351 LEU A CA 1
ATOM 2569 C C . LEU A 1 351 ? 4.347 17.420 -11.090 1.00 92.88 351 LEU A C 1
ATOM 2571 O O . LEU A 1 351 ? 5.009 18.203 -11.775 1.00 92.88 351 LEU A O 1
ATOM 2575 N N . LEU A 1 352 ? 4.884 16.571 -10.205 1.00 92.12 352 LEU A N 1
ATOM 2576 C CA . LEU A 1 352 ? 6.323 16.413 -9.965 1.00 92.12 352 LEU A CA 1
ATOM 2577 C C . LEU A 1 352 ? 7.068 15.940 -11.216 1.00 92.12 352 LEU A C 1
ATOM 2579 O O . LEU A 1 352 ? 8.185 16.392 -11.446 1.00 92.12 352 LEU A O 1
ATOM 2583 N N . LEU A 1 353 ? 6.435 15.098 -12.037 1.00 89.88 353 LEU A N 1
ATOM 2584 C CA . LEU A 1 353 ? 7.011 14.605 -13.285 1.00 89.88 353 LEU A CA 1
ATOM 2585 C C . LEU A 1 353 ? 7.040 15.673 -14.394 1.00 89.88 353 LEU A C 1
ATOM 2587 O O . LEU A 1 353 ? 8.019 15.770 -15.125 1.00 89.88 353 LEU A O 1
ATOM 2591 N N . VAL A 1 354 ? 5.970 16.464 -14.540 1.00 89.62 354 VAL A N 1
ATOM 2592 C CA . VAL A 1 354 ? 5.759 17.316 -15.730 1.00 89.62 354 VAL A CA 1
ATOM 2593 C C . VAL A 1 354 ? 6.246 18.758 -15.546 1.00 89.62 354 VAL A C 1
ATOM 2595 O O . VAL A 1 354 ? 6.684 19.386 -16.505 1.00 89.62 354 VAL A O 1
ATOM 2598 N N . SER A 1 355 ? 6.172 19.313 -14.333 1.00 81.81 355 SER A N 1
ATOM 2599 C CA . SER A 1 355 ? 6.201 20.781 -14.141 1.00 81.81 355 SER A CA 1
ATOM 2600 C C . SER A 1 355 ? 7.562 21.343 -13.705 1.00 81.81 355 SER A C 1
ATOM 2602 O O . SER A 1 355 ? 7.671 22.535 -13.418 1.00 81.81 355 SER A O 1
ATOM 2604 N N . GLY A 1 356 ? 8.590 20.492 -13.619 1.00 79.31 356 GLY A N 1
ATOM 2605 C CA . GLY A 1 356 ? 9.888 20.836 -13.034 1.00 79.31 356 GLY A CA 1
ATOM 2606 C C . GLY A 1 356 ? 9.828 21.062 -11.514 1.00 79.31 356 GLY A C 1
ATOM 2607 O O . GLY A 1 356 ? 8.805 21.444 -10.943 1.00 79.31 356 GLY A O 1
ATOM 2608 N N . ILE A 1 357 ? 10.953 20.839 -10.826 1.00 84.44 357 ILE A N 1
ATOM 2609 C CA . ILE A 1 357 ? 11.003 20.790 -9.350 1.00 84.44 357 ILE A CA 1
ATOM 2610 C C . ILE A 1 357 ? 10.586 22.127 -8.704 1.00 84.44 357 ILE A C 1
ATOM 2612 O O . ILE A 1 357 ? 9.870 22.125 -7.704 1.00 84.44 357 ILE A O 1
ATOM 2616 N N . ALA A 1 358 ? 10.978 23.266 -9.288 1.00 87.44 358 ALA A N 1
ATOM 2617 C CA . ALA A 1 358 ? 10.765 24.593 -8.699 1.00 87.44 358 ALA A CA 1
ATOM 2618 C C . ALA A 1 358 ? 9.280 24.961 -8.513 1.00 87.44 358 ALA A C 1
ATOM 2620 O O . ALA A 1 358 ? 8.926 25.585 -7.516 1.00 87.44 358 ALA A O 1
ATOM 2621 N N . LEU A 1 359 ? 8.413 24.556 -9.446 1.00 89.75 359 LEU A N 1
ATOM 2622 C CA . LEU A 1 359 ? 6.974 24.832 -9.391 1.00 89.75 359 LEU A CA 1
ATOM 2623 C C . LEU A 1 359 ? 6.191 23.653 -8.796 1.00 89.75 359 LEU A C 1
ATOM 2625 O O . LEU A 1 359 ? 5.253 23.854 -8.023 1.00 89.75 359 LEU A O 1
ATOM 2629 N N . ALA A 1 360 ? 6.592 22.418 -9.104 1.00 90.38 360 ALA A N 1
ATOM 2630 C CA . ALA A 1 360 ? 5.860 21.234 -8.672 1.00 90.38 360 ALA A CA 1
ATOM 2631 C C . ALA A 1 360 ? 5.918 21.000 -7.155 1.00 90.38 360 ALA A C 1
ATOM 2633 O O . ALA A 1 360 ? 4.911 20.599 -6.565 1.00 90.38 360 ALA A O 1
ATOM 2634 N N . VAL A 1 361 ? 7.060 21.264 -6.509 1.00 91.56 361 VAL A N 1
ATOM 2635 C CA . VAL A 1 361 ? 7.226 21.070 -5.059 1.00 91.56 361 VAL A CA 1
ATOM 2636 C C . VAL A 1 361 ? 6.297 21.976 -4.240 1.00 91.56 361 VAL A C 1
ATOM 2638 O O . VAL A 1 361 ? 5.498 21.434 -3.472 1.00 91.56 361 VAL A O 1
ATOM 2641 N N . PRO A 1 362 ? 6.310 23.318 -4.385 1.00 93.56 362 PRO A N 1
ATOM 2642 C CA . PRO A 1 362 ? 5.442 24.180 -3.582 1.00 93.56 362 PRO A CA 1
ATOM 2643 C C . PRO A 1 362 ? 3.955 23.919 -3.846 1.00 93.56 362 PRO A C 1
ATOM 2645 O O . PRO A 1 362 ? 3.168 23.919 -2.899 1.00 93.56 362 PRO A O 1
ATOM 2648 N N . LEU A 1 363 ? 3.563 23.622 -5.092 1.00 94.00 363 LEU A N 1
ATOM 2649 C CA . LEU A 1 363 ? 2.181 23.254 -5.415 1.00 94.00 363 LEU A CA 1
ATOM 2650 C C . LEU A 1 363 ? 1.769 21.939 -4.748 1.00 94.00 363 LEU A C 1
ATOM 2652 O O . LEU A 1 363 ? 0.712 21.879 -4.123 1.00 94.00 363 LEU A O 1
ATOM 2656 N N . SER A 1 364 ? 2.609 20.905 -4.817 1.00 93.25 364 SER A N 1
ATOM 2657 C CA . SER A 1 364 ? 2.328 19.604 -4.196 1.00 93.25 364 SER A CA 1
ATOM 2658 C C . SER A 1 364 ? 2.237 19.710 -2.673 1.00 93.25 364 SER A C 1
ATOM 2660 O O . SER A 1 364 ? 1.348 19.111 -2.061 1.00 93.25 364 SER A O 1
ATOM 2662 N N . LEU A 1 365 ? 3.103 20.516 -2.048 1.00 94.62 365 LEU A N 1
ATOM 2663 C CA . LEU A 1 365 ? 3.047 20.808 -0.614 1.00 94.62 365 LEU A CA 1
ATOM 2664 C C . LEU A 1 365 ? 1.790 21.607 -0.248 1.00 94.62 365 LEU A C 1
ATOM 2666 O O . LEU A 1 365 ? 1.122 21.272 0.730 1.00 94.62 365 LEU A O 1
ATOM 2670 N N . GLY A 1 366 ? 1.418 22.606 -1.052 1.00 94.75 366 GLY A N 1
ATOM 2671 C CA . GLY A 1 366 ? 0.191 23.383 -0.873 1.00 94.75 366 GLY A CA 1
ATOM 2672 C C . GLY A 1 366 ? -1.073 22.526 -0.975 1.00 94.75 366 GLY A C 1
ATOM 2673 O O . GLY A 1 366 ? -1.942 22.603 -0.105 1.00 94.75 366 GLY A O 1
ATOM 2674 N N . LEU A 1 367 ? -1.152 21.648 -1.981 1.00 94.19 367 LEU A N 1
ATOM 2675 C CA . LEU A 1 367 ? -2.244 20.682 -2.145 1.00 94.19 367 LEU A CA 1
ATOM 2676 C C . LEU A 1 367 ? -2.298 19.684 -0.983 1.00 94.19 367 LEU A C 1
ATOM 2678 O O . LEU A 1 367 ? -3.381 19.386 -0.478 1.00 94.19 367 LEU A O 1
ATOM 2682 N N . SER A 1 368 ? -1.140 19.211 -0.517 1.00 93.75 368 SER A N 1
ATOM 2683 C CA . SER A 1 368 ? -1.033 18.302 0.630 1.00 93.75 368 SER A CA 1
ATOM 2684 C C . SER A 1 368 ? -1.512 18.962 1.923 1.00 93.75 368 SER A C 1
ATOM 2686 O O . SER A 1 368 ? -2.332 18.393 2.643 1.00 93.75 368 SER A O 1
ATOM 2688 N N . ALA A 1 369 ? -1.072 20.194 2.194 1.00 94.44 369 ALA A N 1
ATOM 2689 C CA . ALA A 1 369 ? -1.515 20.968 3.348 1.00 94.44 369 ALA A CA 1
ATOM 2690 C C . ALA A 1 369 ? -3.023 21.253 3.286 1.00 94.44 369 ALA A C 1
ATOM 2692 O O . ALA A 1 369 ? -3.740 21.040 4.265 1.00 94.44 369 ALA A O 1
ATOM 2693 N N . ALA A 1 370 ? -3.533 21.662 2.121 1.00 94.38 370 ALA A N 1
ATOM 2694 C CA . ALA A 1 370 ? -4.960 21.887 1.919 1.00 94.38 370 ALA A CA 1
ATOM 2695 C C . ALA A 1 370 ? -5.780 20.607 2.147 1.00 94.38 370 ALA A C 1
ATOM 2697 O O . ALA A 1 370 ? -6.809 20.662 2.820 1.00 94.38 370 ALA A O 1
ATOM 2698 N N . ALA A 1 371 ? -5.316 19.455 1.653 1.00 91.56 371 ALA A N 1
ATOM 2699 C CA . ALA A 1 371 ? -5.983 18.167 1.836 1.00 91.56 371 ALA A CA 1
ATOM 2700 C C . ALA A 1 371 ? -6.078 17.751 3.314 1.00 91.56 371 ALA A C 1
ATOM 2702 O O . ALA A 1 371 ? -7.117 17.245 3.746 1.00 91.56 371 ALA A O 1
ATOM 2703 N N . VAL A 1 372 ? -5.023 18.004 4.093 1.00 92.19 372 VAL A N 1
ATOM 2704 C CA . VAL A 1 372 ? -4.974 17.696 5.531 1.00 92.19 372 VAL A CA 1
ATOM 2705 C C . VAL A 1 372 ? -5.848 18.652 6.356 1.00 92.19 372 VAL A C 1
ATOM 2707 O O . VAL A 1 372 ? -6.423 18.229 7.358 1.00 92.19 372 VAL A O 1
ATOM 2710 N N . LEU A 1 373 ? -5.968 19.925 5.952 1.00 91.69 373 LEU A N 1
ATOM 2711 C CA . LEU A 1 373 ? -6.602 20.981 6.759 1.00 91.69 373 LEU A CA 1
ATOM 2712 C C . LEU A 1 373 ? -8.061 21.320 6.398 1.00 91.69 373 LEU A C 1
ATOM 2714 O O . LEU A 1 373 ? -8.763 21.875 7.249 1.00 91.69 373 LEU A O 1
ATOM 2718 N N . ARG A 1 374 ? -8.504 21.072 5.154 1.00 84.38 374 ARG A N 1
ATOM 2719 C CA . ARG A 1 374 ? -9.846 21.467 4.661 1.00 84.38 374 ARG A CA 1
ATOM 2720 C C . ARG A 1 374 ? -10.926 20.399 4.809 1.00 84.38 374 ARG A C 1
ATOM 2722 O O . ARG A 1 374 ? -12.102 20.737 4.726 1.00 84.38 374 ARG A O 1
ATOM 2729 N N . THR A 1 375 ? -10.535 19.141 4.966 1.00 61.47 375 THR A N 1
ATOM 2730 C CA . THR A 1 375 ? -11.466 18.030 5.202 1.00 61.47 375 THR A CA 1
ATOM 2731 C C . THR A 1 375 ? -11.897 18.001 6.662 1.00 61.47 375 THR A C 1
ATOM 2733 O O . THR A 1 375 ? -12.851 17.251 6.971 1.00 61.47 375 THR A O 1
#

Sequence (375 aa):
MKRSSGDLAAWVLGGALVAGFLSIPLSHTAELRAQLLGTHPAPSWGGLAVLGLGLLLATRSVLHKGFAWADPAQLTWADFDGSRPALLRRRLLLAWLGRFGAAAYVVLATGTLLGFSWPVLEITAFATVAAGTLAAAAPAVRSGRAELVRRYRERLVRRTALTFLDVLALLPAGQPVRWPGALAGHAVVARFALAVILSRRRSLPTAGLLAAAVALAHALFPAVDPAWWLGLGGYCAALPFASALAELTRSPGLRRWIGRGDREVRATAAAVLVLFLALWEGLAVALGVSVSAAGVTALVVAAAAVVRTATRAGVDYGNLGTTAVAGILVPAGLLWQVGHGPDLLVVCLVLLLVSGIALAVPLSLGLSAAAVLRT

pLDDT: mean 80.61, std 12.64, range [42.94, 97.62]

InterPro domains:
  IPR046264 Protein of unknown function DUF6297 [PF19814] (211-318)

Organism: NCBI:txid941986